Protein AF-A0A0R2NS69-F1 (afdb_monomer)

pLDDT: mean 80.89, std 15.05, range [28.39, 93.88]

Radius of gyration: 24.91 Å; Cα contacts (8 Å, |Δi|>4): 193; chains: 1; bounding box: 58×66×53 Å

Nearest PDB structures (foldseek):
  6k1h-assembly1_Y  TM=8.546E-01  e=4.692E-06  Escherichia coli K-12
  7xno-assembly1_H  TM=6.434E-01  e=1.114E-06  Latilactobacillus sakei L45
  8hfs-assembly1_C  TM=7.541E-01  e=1.976E-05  Lactococcus lactis subsp. lactis KF147
  7dyr-assembly1_Y  TM=5.742E-01  e=9.630E-06  Escherichia coli K-12
  3ja6-assembly1_I  TM=1.931E-01  e=1.618E+00  Escherichia coli

Mean predicted aligned error: 10.77 Å

Foldseek 3Di:
DPDPPLLCLLQVLLVLLCQLDDDDPNDFGQQLVLLSLLLSLLCVLVVVGNLLSLLRSRVVSNVLSVLQVVLVVVLVVLVVQLVVCVVVVNPVSNVVSVVVSVVSNCCSRCVVSVVCNVCVNVVSVCCPVVPDPVSSVVSSVVSVCSSVVSVVSVVVPDPCVVVVVLVVVLVCCCVVVVVPADPVNSVVVSVVVVVVVCVVVVVVVVVVVPPDDDDDDDPPPPPPPPDD

Solvent-accessible surface area (backbone atoms only — not comparable to full-atom values): 12476 Å² total; per-residue (Å²): 133,91,57,62,66,43,38,50,50,23,40,51,49,39,51,38,40,49,35,61,63,70,70,55,95,85,48,78,56,68,32,39,69,66,11,27,56,52,11,31,51,46,12,61,77,67,69,63,42,37,56,51,8,39,26,51,12,54,63,47,4,50,54,47,30,56,40,47,52,53,20,53,60,58,27,49,61,33,49,62,50,21,53,56,22,54,78,70,68,36,64,68,50,27,53,51,27,53,60,56,36,49,47,45,54,50,49,47,53,50,50,58,50,50,53,49,61,77,42,32,70,60,52,49,50,48,48,66,72,72,48,57,68,72,58,52,53,50,36,32,55,51,49,68,49,41,36,60,51,9,52,52,44,40,55,67,74,45,68,46,88,83,47,44,69,63,52,51,53,54,48,52,48,48,74,75,33,49,91,82,46,50,76,67,57,53,50,52,52,50,50,52,53,50,51,50,51,52,54,58,52,58,50,49,60,63,55,58,70,75,73,62,97,71,94,74,90,76,89,77,78,83,74,79,78,78,81,130

Secondary structure (DSSP, 8-state):
---HHHHHHHHHHHHHHHTT----TTPPPP-HHHHHHHHHHHHHHHT-HHHHHHHHHHHHHHHHHHHHHHHHHHHHHHHHHHHHHHHTT-HHHHHHHHHHHHHHHHHHHHHHHHHHHHTHHHHHHHHHHHS-HHHHHHHHHHHHHHHHHHHHHHHHHS-HHHHHHHHHHHHHHHHHHTTT--HHHHHHHHHHHHHHHHHHHHHHHHHHTTS-----------------

Organism: NCBI:txid1413187

Structure (mmCIF, N/CA/C/O backbone):
data_AF-A0A0R2NS69-F1
#
_entry.id   AF-A0A0R2NS69-F1
#
loop_
_atom_site.group_PDB
_atom_site.id
_atom_site.type_symbol
_atom_site.label_atom_id
_atom_site.label_alt_id
_atom_site.label_comp_id
_atom_site.label_asym_id
_atom_site.label_entity_id
_atom_site.label_seq_id
_atom_site.pdbx_PDB_ins_code
_atom_site.Cartn_x
_atom_site.Cartn_y
_atom_site.Cartn_z
_atom_site.occupancy
_atom_site.B_iso_or_equiv
_atom_site.auth_seq_id
_atom_site.auth_comp_id
_atom_site.auth_asym_id
_atom_site.auth_atom_id
_atom_site.pdbx_PDB_model_num
ATOM 1 N N . MET A 1 1 ? -17.492 -4.471 -9.062 1.00 71.81 1 MET A N 1
ATOM 2 C CA . MET A 1 1 ? -17.335 -4.789 -7.624 1.00 71.81 1 MET A CA 1
ATOM 3 C C . MET A 1 1 ? -18.318 -3.985 -6.763 1.00 71.81 1 MET A C 1
ATOM 5 O O . MET A 1 1 ? -18.970 -4.590 -5.935 1.00 71.81 1 MET A O 1
ATOM 9 N N . GLY A 1 2 ? -18.526 -2.678 -6.987 1.00 83.62 2 GLY A N 1
ATOM 10 C CA . GLY A 1 2 ? -19.732 -1.952 -6.526 1.00 83.62 2 GLY A CA 1
ATOM 11 C C . GLY A 1 2 ? -19.784 -1.521 -5.051 1.00 83.62 2 GLY A C 1
ATOM 12 O O . GLY A 1 2 ? -20.454 -0.539 -4.749 1.00 83.62 2 GLY A O 1
ATOM 13 N N . ASP A 1 3 ? -19.047 -2.175 -4.151 1.00 90.31 3 ASP A N 1
ATOM 14 C CA . ASP A 1 3 ? -18.943 -1.778 -2.739 1.00 90.31 3 ASP A CA 1
ATOM 15 C C . ASP A 1 3 ? -17.735 -0.858 -2.494 1.00 90.31 3 ASP A C 1
ATOM 17 O O . ASP A 1 3 ? -16.605 -1.296 -2.260 1.00 90.31 3 ASP A O 1
ATOM 21 N N . LEU A 1 4 ? -17.995 0.450 -2.558 1.00 91.56 4 LEU A N 1
ATOM 22 C CA . LEU A 1 4 ? -16.988 1.482 -2.320 1.00 91.56 4 LEU A CA 1
ATOM 23 C C . LEU A 1 4 ? -16.501 1.495 -0.864 1.00 91.56 4 LEU A C 1
ATOM 25 O O . LEU A 1 4 ? -15.326 1.754 -0.613 1.00 91.56 4 LEU A O 1
ATOM 29 N N . LYS A 1 5 ? -17.386 1.217 0.101 1.00 91.94 5 LYS A N 1
ATOM 30 C CA . LYS A 1 5 ? 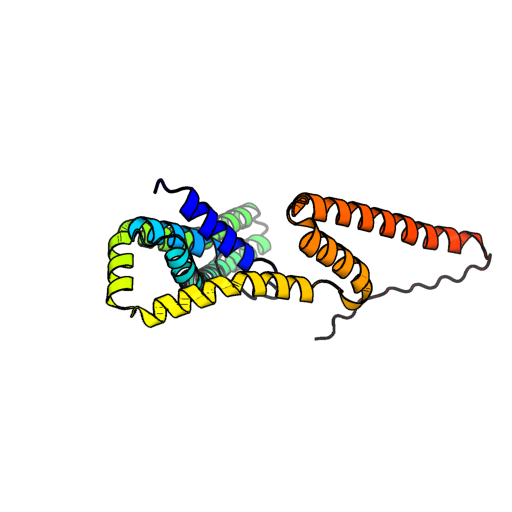-17.057 1.312 1.527 1.00 91.94 5 LYS A CA 1
ATOM 31 C C . LYS A 1 5 ? -16.043 0.241 1.907 1.00 91.94 5 LYS A C 1
ATOM 33 O O . LYS A 1 5 ? -15.044 0.559 2.547 1.00 91.94 5 LYS A O 1
ATOM 38 N N . THR A 1 6 ? -16.264 -0.998 1.471 1.00 91.25 6 THR A N 1
ATOM 39 C CA . THR A 1 6 ? -15.316 -2.093 1.705 1.00 91.25 6 THR A CA 1
ATOM 40 C C . THR A 1 6 ? -13.961 -1.789 1.065 1.00 91.25 6 THR A C 1
ATOM 42 O O . THR A 1 6 ? -12.941 -1.917 1.738 1.00 91.25 6 THR A O 1
ATOM 45 N N . GLY A 1 7 ? -13.934 -1.302 -0.181 1.00 90.81 7 GLY A N 1
ATOM 46 C CA . GLY A 1 7 ? -12.676 -0.956 -0.852 1.00 90.81 7 GLY A CA 1
ATOM 47 C C . GLY A 1 7 ? -11.902 0.178 -0.181 1.00 90.81 7 GLY A C 1
ATOM 48 O O . GLY A 1 7 ? -10.690 0.069 -0.005 1.00 90.81 7 GLY A O 1
ATOM 49 N N . LEU A 1 8 ? -12.590 1.235 0.258 1.00 93.31 8 LEU A N 1
ATOM 50 C CA . LEU A 1 8 ? -11.949 2.340 0.974 1.00 93.31 8 LEU A CA 1
ATOM 51 C C . LEU A 1 8 ? -11.380 1.899 2.323 1.00 93.31 8 LEU A C 1
ATOM 53 O O . LEU A 1 8 ? -10.282 2.319 2.670 1.00 93.31 8 LEU A O 1
ATOM 57 N N . ILE A 1 9 ? -12.088 1.044 3.068 1.00 92.00 9 ILE A N 1
ATOM 58 C CA . ILE A 1 9 ? -11.595 0.538 4.357 1.00 92.00 9 ILE A CA 1
ATOM 59 C C . ILE A 1 9 ? -10.348 -0.326 4.143 1.00 92.00 9 ILE A C 1
ATOM 61 O O . ILE A 1 9 ? -9.324 -0.061 4.764 1.00 92.00 9 ILE A O 1
ATOM 65 N N . VAL A 1 10 ? -10.400 -1.311 3.237 1.00 91.75 10 VAL A N 1
ATOM 66 C CA . VAL A 1 10 ? -9.254 -2.198 2.957 1.00 91.75 10 VAL A CA 1
ATOM 67 C C . VAL A 1 10 ? -8.047 -1.391 2.470 1.00 91.75 10 VAL A C 1
ATOM 69 O O . VAL A 1 10 ? -6.942 -1.566 2.982 1.00 91.75 10 VAL A O 1
ATOM 72 N N . GLY A 1 11 ? -8.261 -0.483 1.512 1.00 90.94 11 GLY A N 1
ATOM 73 C CA . GLY A 1 11 ? -7.209 0.365 0.957 1.00 90.94 11 GLY A CA 1
ATOM 74 C C . GLY A 1 11 ? -6.598 1.303 1.996 1.00 90.94 11 GLY A C 1
ATOM 75 O O . GLY A 1 11 ? -5.379 1.365 2.110 1.00 90.94 11 GLY A O 1
ATOM 76 N N . ALA A 1 12 ? -7.420 1.982 2.803 1.00 90.50 12 ALA A N 1
ATOM 77 C CA . ALA A 1 12 ? -6.929 2.864 3.859 1.00 90.50 12 ALA A CA 1
ATOM 78 C C . ALA A 1 12 ? -6.118 2.094 4.909 1.00 90.50 12 ALA A C 1
ATOM 80 O O . ALA A 1 12 ? -5.042 2.544 5.295 1.00 90.50 12 ALA A O 1
ATOM 81 N N . THR A 1 13 ? -6.583 0.917 5.341 1.00 89.81 13 THR A N 1
ATOM 82 C CA . THR A 1 13 ? -5.841 0.088 6.298 1.00 89.81 13 THR A CA 1
ATOM 83 C C . THR A 1 13 ? -4.491 -0.344 5.735 1.00 89.81 13 THR A C 1
ATOM 85 O O . THR A 1 13 ? -3.480 -0.170 6.409 1.00 89.81 13 THR A O 1
ATOM 88 N N . LEU A 1 14 ? -4.444 -0.851 4.499 1.00 89.38 14 LEU A N 1
ATOM 89 C CA . LEU A 1 14 ? -3.179 -1.263 3.886 1.00 89.38 14 LEU A CA 1
ATOM 90 C C . LEU A 1 14 ? -2.247 -0.079 3.612 1.00 89.38 14 LEU A C 1
ATOM 92 O O . LEU A 1 14 ? -1.038 -0.204 3.793 1.00 89.38 14 LEU A O 1
ATOM 96 N N . GLN A 1 15 ? -2.790 1.091 3.274 1.00 89.31 15 GLN A N 1
ATOM 97 C CA . GLN A 1 15 ? -1.997 2.310 3.155 1.00 89.31 15 GLN A CA 1
ATOM 98 C C . GLN A 1 15 ? -1.341 2.670 4.492 1.00 89.31 15 GLN A C 1
ATOM 100 O O . GLN A 1 15 ? -0.145 2.952 4.527 1.00 89.31 15 GLN A O 1
ATOM 105 N N . LEU A 1 16 ? -2.082 2.597 5.603 1.00 88.38 16 LEU A N 1
ATOM 106 C CA . LEU A 1 16 ? -1.524 2.826 6.939 1.00 88.38 16 LEU A CA 1
ATOM 107 C C . LEU A 1 16 ? -0.405 1.832 7.285 1.00 88.38 16 LEU A C 1
ATOM 109 O O . LEU A 1 16 ? 0.516 2.188 8.009 1.00 88.38 16 LEU A O 1
ATOM 113 N N . MET A 1 17 ? -0.447 0.611 6.747 1.00 85.44 17 MET A N 1
ATOM 114 C CA . MET A 1 17 ? 0.617 -0.380 6.935 1.00 85.44 17 MET A CA 1
ATOM 115 C C . MET A 1 17 ? 1.881 -0.087 6.123 1.00 85.44 17 MET A C 1
ATOM 117 O O . MET A 1 17 ? 2.971 -0.460 6.544 1.00 85.44 17 MET A O 1
ATOM 121 N N . THR A 1 18 ? 1.750 0.564 4.964 1.00 83.19 18 THR A N 1
ATOM 122 C CA . THR A 1 18 ? 2.910 0.996 4.160 1.00 83.19 18 THR A CA 1
ATOM 123 C C . THR A 1 18 ? 3.621 2.209 4.752 1.00 83.19 18 THR A C 1
ATOM 125 O O . THR A 1 18 ? 4.743 2.517 4.354 1.00 83.19 18 THR 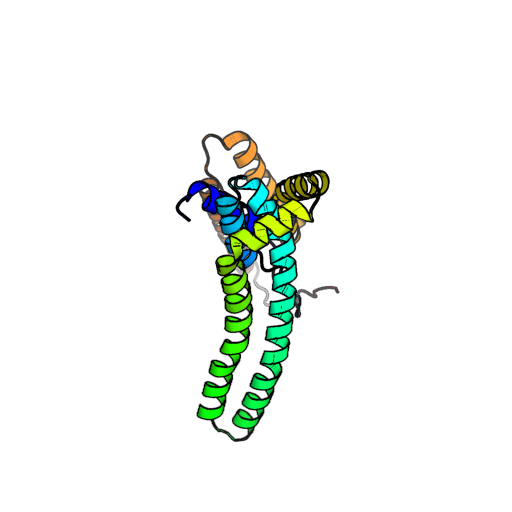A O 1
ATOM 128 N N . LEU A 1 19 ? 2.990 2.910 5.701 1.00 84.06 19 LEU A N 1
ATOM 129 C CA . LEU A 1 19 ? 3.593 4.068 6.346 1.00 84.06 19 LEU A CA 1
ATOM 130 C C . LEU A 1 19 ? 4.894 3.660 7.040 1.00 84.06 19 LEU A C 1
ATOM 132 O O . LEU A 1 19 ? 4.915 2.757 7.869 1.00 84.06 19 LEU A O 1
ATOM 136 N N . GLY A 1 20 ? 5.985 4.328 6.673 1.00 72.50 20 GLY A N 1
ATOM 137 C CA . GLY A 1 20 ? 7.314 4.064 7.218 1.00 72.50 20 GLY A CA 1
ATOM 138 C C . GLY A 1 20 ? 8.061 2.918 6.550 1.00 72.50 20 GLY A C 1
ATOM 139 O O . GLY A 1 20 ? 9.235 2.747 6.827 1.00 72.50 20 GLY A O 1
ATOM 140 N N . VAL A 1 21 ? 7.465 2.159 5.636 1.00 75.62 21 VAL A N 1
ATOM 141 C CA . VAL A 1 21 ? 8.211 1.118 4.924 1.00 75.62 21 VAL A CA 1
ATOM 142 C C . VAL A 1 21 ? 8.710 1.694 3.601 1.00 75.62 21 VAL A C 1
ATOM 144 O O . VAL A 1 21 ? 7.922 1.978 2.703 1.00 75.62 21 VAL A O 1
ATOM 147 N N . ALA A 1 22 ? 10.023 1.887 3.482 1.00 71.50 22 ALA A N 1
ATOM 148 C CA . ALA A 1 22 ? 10.668 2.384 2.269 1.00 71.50 22 ALA A CA 1
ATOM 149 C C . ALA A 1 22 ? 11.776 1.429 1.803 1.00 71.50 22 ALA A C 1
ATOM 151 O O . ALA A 1 22 ? 12.348 0.670 2.585 1.00 71.50 22 ALA A O 1
ATOM 152 N N . THR A 1 23 ? 12.042 1.432 0.496 1.00 72.94 23 THR A N 1
ATOM 153 C CA . THR A 1 23 ? 13.090 0.609 -0.111 1.00 72.94 23 THR A CA 1
ATOM 154 C C . THR A 1 23 ? 14.451 1.254 0.156 1.00 72.94 23 THR A C 1
ATOM 156 O O . THR A 1 23 ? 14.774 2.264 -0.469 1.00 72.94 23 THR A O 1
ATOM 159 N N . TYR A 1 24 ? 15.258 0.674 1.045 1.00 70.56 24 TYR A N 1
ATOM 160 C CA . TYR A 1 24 ? 16.646 1.090 1.282 1.00 70.56 24 TYR A CA 1
ATOM 161 C C . TYR A 1 24 ? 17.604 -0.013 0.825 1.00 70.56 24 TYR A C 1
ATOM 163 O O . TYR A 1 24 ? 17.363 -1.187 1.098 1.00 70.56 24 TYR A O 1
ATOM 171 N N . GLY A 1 25 ? 18.669 0.344 0.099 1.00 60.25 25 GLY A N 1
ATOM 172 C CA . GLY A 1 25 ? 19.782 -0.575 -0.193 1.00 60.25 25 GLY A CA 1
ATOM 173 C C . GLY A 1 25 ? 19.402 -1.898 -0.877 1.00 60.25 25 GLY A C 1
ATOM 174 O O . GLY A 1 25 ? 19.982 -2.932 -0.574 1.00 60.25 25 GLY A O 1
ATOM 175 N N . GLY A 1 26 ? 18.401 -1.907 -1.764 1.00 66.38 26 GLY A N 1
ATOM 176 C CA . GLY A 1 26 ? 17.944 -3.131 -2.443 1.00 66.38 26 GLY A CA 1
ATOM 177 C C . GLY A 1 26 ? 16.889 -3.949 -1.683 1.00 66.38 26 GLY A C 1
ATOM 178 O O . GLY A 1 26 ? 16.363 -4.914 -2.242 1.00 66.38 26 GLY A O 1
ATOM 179 N N . ALA A 1 27 ? 16.505 -3.545 -0.467 1.00 74.12 27 ALA A N 1
ATOM 180 C CA . ALA A 1 27 ? 15.363 -4.122 0.237 1.00 74.12 27 ALA A CA 1
ATOM 181 C C . ALA A 1 27 ? 14.058 -3.818 -0.514 1.00 74.12 27 ALA A C 1
ATOM 183 O O . ALA A 1 27 ? 13.784 -2.672 -0.883 1.00 74.12 27 ALA A O 1
ATOM 184 N N . THR A 1 28 ? 13.243 -4.852 -0.737 1.00 77.69 28 THR A N 1
ATOM 185 C CA . THR A 1 28 ? 11.946 -4.713 -1.410 1.00 77.69 28 THR A CA 1
ATOM 186 C C . THR A 1 28 ? 10.838 -4.634 -0.369 1.00 77.69 28 THR A C 1
ATOM 188 O O . THR A 1 28 ? 10.723 -5.492 0.505 1.00 77.69 28 THR A O 1
ATOM 191 N N . VAL A 1 29 ? 10.029 -3.582 -0.460 1.00 81.31 29 VAL A N 1
ATOM 192 C CA . VAL A 1 29 ? 8.885 -3.355 0.425 1.00 81.31 29 VAL A CA 1
ATOM 193 C C . VAL A 1 29 ? 7.741 -4.301 0.039 1.00 81.31 29 VAL A C 1
ATOM 195 O O . VAL A 1 29 ? 7.547 -4.563 -1.152 1.00 81.31 29 VAL A O 1
ATOM 198 N N . PRO A 1 30 ? 6.967 -4.815 1.012 1.00 85.25 30 PRO A N 1
ATOM 199 C CA . PRO A 1 30 ? 5.756 -5.573 0.729 1.00 85.25 30 PRO A CA 1
ATOM 200 C C . PRO A 1 30 ? 4.813 -4.868 -0.264 1.00 85.25 30 PRO A C 1
ATOM 202 O O . PRO A 1 30 ? 4.509 -3.685 -0.098 1.00 85.25 30 PRO A O 1
ATOM 205 N N . ASP A 1 31 ? 4.297 -5.589 -1.265 1.00 88.44 31 ASP A N 1
ATOM 206 C CA . ASP A 1 31 ? 3.368 -5.042 -2.263 1.00 88.44 31 ASP A CA 1
ATOM 207 C C . ASP A 1 31 ? 1.931 -5.035 -1.719 1.00 88.44 31 ASP A C 1
ATOM 209 O O . ASP A 1 31 ? 1.035 -5.775 -2.142 1.00 88.44 31 ASP A O 1
ATOM 213 N N . PHE A 1 32 ? 1.714 -4.176 -0.725 1.00 88.19 32 PHE A N 1
ATOM 214 C CA . PHE A 1 32 ? 0.401 -3.963 -0.127 1.00 88.19 32 PHE A CA 1
ATOM 215 C C . PHE A 1 32 ? -0.569 -3.251 -1.074 1.00 88.19 32 PHE A C 1
ATOM 217 O O . PHE A 1 32 ? -1.779 -3.391 -0.910 1.00 88.19 32 PHE A O 1
ATOM 224 N N . LEU A 1 33 ? -0.079 -2.542 -2.097 1.00 88.69 33 LEU A N 1
ATOM 225 C CA . LEU A 1 33 ? -0.938 -1.870 -3.069 1.00 88.69 33 LEU A CA 1
ATOM 226 C C . LEU A 1 33 ? -1.673 -2.905 -3.918 1.00 88.69 33 LEU A C 1
ATOM 228 O O . LEU A 1 33 ? -2.905 -2.928 -3.937 1.00 88.69 33 LEU A O 1
ATOM 232 N N . THR A 1 34 ? -0.944 -3.827 -4.541 1.00 90.62 34 THR A N 1
ATOM 233 C CA . THR A 1 34 ? -1.555 -4.902 -5.323 1.00 90.62 34 THR A CA 1
ATOM 234 C C . THR A 1 34 ? -2.311 -5.891 -4.429 1.00 90.62 34 THR A C 1
ATOM 236 O O . THR A 1 34 ? -3.399 -6.358 -4.786 1.00 90.62 34 THR A O 1
ATOM 239 N N . GLY A 1 35 ? -1.800 -6.142 -3.216 1.00 91.12 35 GLY A N 1
ATOM 240 C CA . GLY A 1 35 ? -2.511 -6.888 -2.178 1.00 91.12 35 GLY A CA 1
ATOM 241 C C . GLY A 1 35 ? -3.879 -6.281 -1.839 1.00 91.12 35 GLY A C 1
ATOM 242 O O . GLY A 1 35 ? -4.859 -7.017 -1.733 1.00 91.12 35 GLY A O 1
ATOM 243 N N . SER A 1 36 ? -3.987 -4.950 -1.747 1.00 92.44 36 SER A N 1
ATOM 244 C CA . SER A 1 36 ? -5.244 -4.251 -1.427 1.00 92.44 36 SER A CA 1
ATOM 245 C C . SER A 1 36 ? -6.300 -4.404 -2.522 1.00 92.44 36 SER A C 1
ATOM 247 O O . SER A 1 36 ? -7.486 -4.557 -2.214 1.00 92.44 36 SER A O 1
ATOM 249 N N . ILE A 1 37 ? -5.877 -4.439 -3.792 1.00 92.94 37 ILE A N 1
ATOM 250 C CA . ILE A 1 37 ? -6.761 -4.639 -4.947 1.00 92.94 37 ILE A CA 1
ATOM 251 C C . ILE A 1 37 ? -7.410 -6.022 -4.856 1.00 92.94 37 ILE A C 1
ATOM 253 O O . ILE A 1 37 ? -8.636 -6.143 -4.910 1.00 92.94 37 ILE A O 1
ATOM 257 N N . MET A 1 38 ? -6.600 -7.065 -4.662 1.00 92.12 38 MET A N 1
ATOM 258 C CA . MET A 1 38 ? -7.111 -8.432 -4.557 1.00 92.12 38 MET A CA 1
ATOM 259 C C . MET A 1 38 ? -7.869 -8.678 -3.255 1.00 92.12 38 MET A C 1
ATOM 261 O O . MET A 1 38 ? -8.928 -9.293 -3.286 1.00 92.12 38 MET A O 1
ATOM 265 N N . GLY A 1 39 ? -7.391 -8.161 -2.123 1.00 92.06 39 GLY A N 1
ATOM 266 C CA . GLY A 1 39 ? -8.088 -8.269 -0.841 1.00 92.06 39 GLY A CA 1
ATOM 267 C C . GLY A 1 39 ? -9.472 -7.626 -0.875 1.00 92.06 39 GLY A C 1
ATOM 268 O O . GLY A 1 39 ? -10.440 -8.219 -0.405 1.00 92.06 39 GLY A O 1
ATOM 269 N N . THR A 1 40 ? -9.595 -6.456 -1.508 1.00 93.88 40 THR A N 1
ATOM 270 C CA . THR A 1 40 ? -10.891 -5.802 -1.742 1.00 93.88 40 THR A CA 1
ATOM 271 C C . THR A 1 40 ? -11.785 -6.661 -2.628 1.00 93.88 40 THR A C 1
ATOM 273 O O . THR A 1 40 ? -12.948 -6.893 -2.300 1.00 93.88 40 THR A O 1
ATOM 276 N N . ALA A 1 41 ? -11.248 -7.166 -3.739 1.00 93.31 41 ALA A N 1
ATOM 277 C CA . ALA A 1 41 ? -12.001 -8.013 -4.651 1.00 93.31 41 ALA A CA 1
ATOM 278 C C . ALA A 1 41 ? -12.513 -9.288 -3.966 1.00 93.31 41 ALA A C 1
ATOM 280 O O . ALA A 1 41 ? -13.690 -9.622 -4.083 1.00 93.31 41 ALA A O 1
ATOM 281 N N . TYR A 1 42 ? -11.661 -9.967 -3.200 1.00 92.06 42 TYR A N 1
ATOM 282 C CA . TYR A 1 42 ? -12.015 -11.195 -2.493 1.00 92.06 42 TYR A CA 1
ATOM 283 C C . TYR A 1 42 ? -12.958 -10.949 -1.318 1.00 92.06 42 TYR A C 1
ATOM 285 O O . TYR A 1 42 ? -13.851 -11.761 -1.100 1.00 92.06 42 TYR A O 1
ATOM 293 N N . ALA A 1 43 ? -12.842 -9.823 -0.609 1.00 92.00 43 ALA A N 1
ATOM 294 C CA . ALA A 1 43 ? -13.819 -9.425 0.404 1.00 92.00 43 ALA A CA 1
ATOM 295 C C . ALA A 1 43 ? -15.227 -9.267 -0.179 1.00 92.00 43 ALA A C 1
ATOM 297 O O . ALA A 1 43 ? -16.196 -9.748 0.413 1.00 92.00 43 ALA A O 1
ATOM 298 N N . ILE A 1 44 ? -15.325 -8.624 -1.346 1.00 92.06 44 ILE A N 1
ATOM 299 C CA . ILE A 1 44 ? -16.596 -8.374 -2.031 1.00 92.06 44 ILE A CA 1
ATOM 300 C C . ILE A 1 44 ? -17.160 -9.673 -2.617 1.00 92.06 44 ILE A C 1
ATOM 302 O O . ILE A 1 44 ? -18.336 -9.961 -2.415 1.00 92.06 44 ILE A O 1
ATOM 306 N N . ILE A 1 45 ? -16.332 -10.492 -3.278 1.00 90.56 45 ILE A N 1
ATOM 307 C CA . ILE A 1 45 ? -16.746 -11.798 -3.824 1.00 90.56 45 ILE A CA 1
ATOM 308 C C . ILE A 1 45 ? -17.205 -12.745 -2.705 1.00 90.56 45 ILE A C 1
ATOM 310 O O . ILE A 1 45 ? -18.196 -13.453 -2.867 1.00 90.56 45 ILE A O 1
ATOM 314 N N . ALA A 1 46 ? -16.500 -12.765 -1.570 1.00 88.12 46 ALA A N 1
ATOM 315 C CA . ALA A 1 46 ? -16.824 -13.635 -0.442 1.00 88.12 46 ALA A CA 1
ATOM 316 C C . ALA A 1 46 ? -18.007 -13.134 0.401 1.00 88.12 46 ALA A C 1
ATOM 318 O O . ALA A 1 46 ? -18.549 -13.906 1.189 1.00 88.12 46 ALA A O 1
ATOM 319 N N . GLY A 1 47 ? -18.365 -11.848 0.311 1.00 87.56 47 GLY A N 1
ATOM 320 C CA . GLY A 1 47 ? -19.382 -11.230 1.167 1.00 87.56 47 GLY A CA 1
ATOM 321 C C . GLY A 1 47 ? -19.019 -11.208 2.659 1.00 87.56 47 GLY A C 1
ATOM 322 O O . GLY A 1 47 ? -19.903 -11.084 3.501 1.00 87.56 47 GLY A O 1
ATOM 323 N N . LYS A 1 48 ? -17.729 -11.343 3.004 1.00 84.69 48 LYS A N 1
ATOM 324 C CA . LYS A 1 48 ? -17.228 -11.460 4.393 1.00 84.69 48 LYS A CA 1
ATOM 325 C C . LYS A 1 48 ? -16.716 -10.140 4.992 1.00 84.69 48 LYS A C 1
ATOM 327 O O . LYS A 1 48 ? -16.188 -10.130 6.102 1.00 84.69 48 LYS A O 1
ATOM 332 N N . GLY A 1 49 ? -16.881 -9.029 4.271 1.00 88.12 49 GLY A N 1
ATOM 333 C CA . GLY A 1 49 ? -16.521 -7.684 4.724 1.00 88.12 49 GLY A CA 1
ATOM 334 C C . GLY A 1 49 ? -15.025 -7.353 4.640 1.00 88.12 49 GLY A C 1
ATOM 335 O O . GLY A 1 49 ? -14.191 -8.181 4.270 1.00 88.12 49 GLY A O 1
ATOM 336 N N . ALA A 1 50 ? -14.685 -6.106 4.981 1.00 89.50 50 ALA A N 1
ATOM 337 C CA . ALA A 1 50 ? -13.341 -5.544 4.814 1.00 89.50 50 ALA A CA 1
ATOM 338 C C . ALA A 1 50 ? -12.260 -6.266 5.629 1.00 89.50 50 ALA A C 1
ATOM 340 O O . ALA A 1 50 ? -11.131 -6.400 5.177 1.00 89.50 50 ALA A O 1
ATOM 341 N N . GLU A 1 51 ? -12.602 -6.773 6.808 1.00 87.88 51 GLU A N 1
ATOM 342 C CA . GLU A 1 51 ? -11.655 -7.434 7.711 1.00 87.88 51 GLU A CA 1
ATOM 343 C C . GLU A 1 51 ? -11.114 -8.742 7.127 1.00 87.88 51 GLU A C 1
ATOM 345 O O . GLU A 1 51 ? -9.930 -9.044 7.261 1.00 87.88 51 GLU A O 1
ATOM 350 N N . TYR A 1 52 ? -11.973 -9.492 6.430 1.00 88.81 52 TYR A N 1
ATOM 351 C CA . TYR A 1 52 ? -11.565 -10.671 5.672 1.00 88.81 52 TYR A CA 1
ATOM 352 C C . TYR A 1 52 ? -10.631 -10.281 4.521 1.00 88.81 52 TYR A C 1
ATOM 354 O O . TYR A 1 52 ? -9.598 -10.913 4.314 1.00 88.81 52 TYR A O 1
ATOM 362 N N . GLY A 1 53 ? -10.957 -9.190 3.819 1.00 90.19 53 GLY A N 1
ATOM 363 C CA . GLY A 1 53 ? -10.111 -8.629 2.767 1.00 90.19 53 GLY A CA 1
ATOM 364 C C . GLY A 1 53 ? -8.731 -8.227 3.265 1.00 90.19 53 GLY A C 1
ATOM 365 O O . GLY A 1 53 ? -7.742 -8.627 2.662 1.00 90.19 53 GLY A O 1
ATOM 366 N N . ILE A 1 54 ? -8.659 -7.491 4.378 1.00 89.62 54 ILE A N 1
ATOM 367 C CA . ILE A 1 54 ? -7.404 -7.085 5.026 1.00 89.62 54 ILE A CA 1
ATOM 368 C C . ILE A 1 54 ? -6.596 -8.321 5.404 1.00 89.62 54 ILE A C 1
ATOM 370 O O . ILE A 1 54 ? -5.421 -8.395 5.059 1.00 89.62 54 ILE A O 1
ATOM 374 N N . GLY A 1 55 ? -7.232 -9.307 6.045 1.00 88.12 55 GLY A N 1
ATOM 375 C CA . GLY A 1 55 ? -6.576 -10.553 6.421 1.00 88.12 55 GLY A CA 1
ATOM 376 C C . GLY A 1 55 ? -5.889 -11.212 5.226 1.00 88.12 55 GLY A C 1
ATOM 377 O O . GLY A 1 55 ? -4.696 -11.482 5.281 1.00 88.12 55 GLY A O 1
ATOM 378 N N . LEU A 1 56 ? -6.596 -11.385 4.108 1.00 89.56 56 LEU A N 1
ATOM 379 C CA . LEU A 1 56 ? -6.020 -11.982 2.899 1.00 89.56 56 LEU A CA 1
ATOM 380 C C . LEU A 1 56 ? -4.999 -11.085 2.191 1.00 89.56 56 LEU A C 1
ATOM 382 O O . LEU A 1 56 ? -4.033 -11.586 1.619 1.00 89.56 56 LEU A O 1
ATOM 386 N N . ALA A 1 57 ? -5.189 -9.770 2.212 1.00 90.12 57 ALA A N 1
ATOM 387 C CA . ALA A 1 57 ? -4.366 -8.838 1.454 1.00 90.12 57 ALA A CA 1
ATOM 388 C C . ALA A 1 57 ? -2.900 -8.826 1.911 1.00 90.12 57 ALA A C 1
ATOM 390 O O . ALA A 1 57 ? -2.006 -8.675 1.081 1.00 90.12 57 ALA A O 1
ATOM 391 N N . VAL A 1 58 ? -2.648 -9.025 3.209 1.00 88.06 58 VAL A N 1
ATOM 392 C CA . VAL A 1 58 ? -1.295 -9.041 3.790 1.00 88.06 58 VAL A CA 1
ATOM 393 C C . VAL A 1 58 ? -0.428 -10.187 3.251 1.00 88.06 58 VAL A C 1
ATOM 395 O O . VAL A 1 58 ? 0.606 -9.897 2.648 1.00 88.06 58 VAL A O 1
ATOM 398 N N . PRO A 1 59 ? -0.799 -11.474 3.404 1.00 87.94 59 PRO A N 1
ATOM 399 C CA . PRO A 1 59 ? 0.002 -12.575 2.884 1.00 87.94 59 PRO A CA 1
ATOM 400 C C . PRO A 1 59 ? 0.068 -12.556 1.361 1.00 87.94 59 PRO A C 1
ATOM 402 O O . PRO A 1 59 ? 1.109 -12.886 0.801 1.00 87.94 59 PRO A O 1
ATOM 405 N N . ILE A 1 60 ? -1.000 -12.135 0.675 1.00 90.25 60 ILE A N 1
ATOM 406 C CA . ILE A 1 60 ? -0.954 -12.035 -0.780 1.00 90.25 60 ILE A CA 1
ATOM 407 C C . ILE A 1 60 ? 0.032 -10.942 -1.218 1.00 90.25 60 ILE A C 1
ATOM 409 O O . ILE A 1 60 ? 0.823 -11.181 -2.124 1.00 90.25 60 ILE A O 1
ATOM 413 N N . GLY A 1 61 ? 0.047 -9.778 -0.561 1.00 90.31 61 GLY A N 1
ATOM 414 C CA . GLY A 1 61 ? 1.020 -8.719 -0.843 1.00 90.31 61 GLY A CA 1
ATOM 415 C C . GLY A 1 61 ? 2.464 -9.184 -0.649 1.00 90.31 61 GLY A C 1
ATOM 416 O O . GLY A 1 61 ? 3.312 -8.918 -1.495 1.00 90.31 61 GLY A O 1
ATOM 417 N N . LEU A 1 62 ? 2.729 -9.970 0.401 1.00 89.31 62 LEU A N 1
ATOM 418 C CA . LEU A 1 62 ? 4.043 -10.585 0.626 1.00 89.31 62 LEU A CA 1
ATOM 419 C C . LEU A 1 62 ? 4.424 -11.589 -0.471 1.00 89.31 62 LEU A C 1
ATOM 421 O O . LEU A 1 62 ? 5.575 -11.621 -0.899 1.00 89.31 62 LEU A O 1
ATOM 425 N N . LEU A 1 63 ? 3.473 -12.396 -0.954 1.00 90.44 63 LEU A N 1
ATOM 426 C CA . LEU A 1 63 ? 3.709 -13.309 -2.077 1.00 90.44 63 LEU A CA 1
ATOM 427 C C . LEU A 1 63 ? 4.010 -12.546 -3.371 1.00 90.44 63 LEU A C 1
ATOM 429 O O . LEU A 1 63 ? 4.914 -12.924 -4.115 1.00 90.44 63 LEU A O 1
ATOM 433 N N . LEU A 1 64 ? 3.284 -11.458 -3.631 1.00 90.19 64 LEU A N 1
ATOM 434 C CA . LEU A 1 64 ? 3.500 -10.629 -4.813 1.00 90.19 64 LEU A CA 1
ATOM 435 C C . LEU A 1 64 ? 4.837 -9.893 -4.789 1.00 90.19 64 LEU A C 1
ATOM 437 O O . LEU A 1 64 ? 5.443 -9.730 -5.844 1.00 90.19 64 LEU A O 1
ATOM 441 N N . THR A 1 65 ? 5.344 -9.527 -3.612 1.00 89.81 65 THR A N 1
ATOM 442 C CA . THR A 1 65 ? 6.707 -9.000 -3.475 1.00 89.81 65 THR A CA 1
ATOM 443 C C . THR A 1 65 ? 7.749 -9.963 -4.028 1.00 89.81 65 THR A C 1
ATOM 445 O O . THR A 1 65 ? 8.693 -9.526 -4.677 1.00 89.81 65 THR A O 1
ATOM 448 N N . GLN A 1 66 ? 7.562 -11.274 -3.859 1.00 89.88 66 GLN A N 1
ATOM 449 C CA . GLN A 1 66 ? 8.497 -12.255 -4.416 1.00 89.88 66 GLN A CA 1
ATOM 450 C C . GLN A 1 66 ? 8.455 -12.291 -5.945 1.00 89.88 66 GLN A C 1
ATOM 452 O O . GLN A 1 66 ? 9.487 -12.466 -6.593 1.00 89.88 66 GLN A O 1
ATOM 457 N N . LEU A 1 67 ? 7.276 -12.078 -6.533 1.00 86.75 67 LEU A N 1
ATOM 458 C CA . LEU A 1 67 ? 7.145 -11.936 -7.982 1.00 86.75 67 LEU A CA 1
ATOM 459 C C . LEU A 1 67 ? 7.787 -10.629 -8.469 1.00 86.75 67 LEU A C 1
ATOM 461 O O . LEU A 1 67 ? 8.495 -10.655 -9.471 1.00 86.75 67 LEU A O 1
ATOM 465 N N . ASP A 1 68 ? 7.624 -9.523 -7.734 1.00 86.19 68 ASP A N 1
ATOM 466 C CA . ASP A 1 68 ? 8.277 -8.239 -8.039 1.00 86.19 68 ASP A CA 1
ATOM 467 C C . ASP A 1 68 ? 9.809 -8.374 -8.025 1.00 86.19 68 ASP A C 1
ATOM 469 O O . ASP A 1 68 ? 10.480 -7.923 -8.956 1.00 86.19 68 ASP A O 1
ATOM 473 N N . ILE A 1 69 ? 10.370 -9.096 -7.049 1.00 88.06 69 ILE A N 1
ATOM 474 C CA . ILE A 1 69 ? 11.806 -9.409 -7.010 1.00 88.06 69 ILE A CA 1
ATOM 475 C C . ILE A 1 69 ? 12.223 -10.217 -8.246 1.00 88.06 69 ILE A C 1
ATOM 477 O O . ILE A 1 69 ? 13.218 -9.884 -8.891 1.00 88.06 69 ILE A O 1
ATOM 481 N N . LEU A 1 70 ? 11.456 -11.238 -8.635 1.00 86.25 70 LEU A N 1
ATOM 482 C CA . LEU A 1 70 ? 11.754 -12.040 -9.826 1.00 86.25 70 LEU A CA 1
ATOM 483 C C . LEU A 1 70 ? 11.711 -11.205 -11.120 1.00 86.25 70 LEU A C 1
ATOM 485 O O . LEU A 1 70 ? 12.534 -11.379 -12.026 1.00 86.25 70 LEU A O 1
ATOM 489 N N . ALA A 1 71 ? 10.782 -10.257 -11.198 1.00 85.44 71 ALA A N 1
ATOM 490 C CA . ALA A 1 71 ? 10.680 -9.324 -12.310 1.00 85.44 71 ALA A CA 1
ATOM 491 C C . ALA A 1 71 ? 11.875 -8.372 -12.374 1.00 85.44 71 ALA A C 1
ATOM 493 O O . ALA A 1 71 ? 12.413 -8.135 -13.456 1.00 85.44 71 ALA A O 1
ATOM 494 N N . ARG A 1 72 ? 12.333 -7.879 -11.216 1.00 85.38 72 ARG A N 1
ATOM 495 C CA . ARG A 1 72 ? 13.544 -7.057 -11.096 1.00 85.38 72 ARG A CA 1
ATOM 496 C C . ARG A 1 72 ? 14.788 -7.821 -11.547 1.00 85.38 72 ARG A C 1
ATOM 498 O O . ARG A 1 72 ? 15.571 -7.266 -12.311 1.00 85.38 72 ARG A O 1
ATOM 505 N N . LEU A 1 73 ? 14.915 -9.097 -11.176 1.00 86.75 73 LEU A N 1
ATOM 506 C CA . LEU A 1 73 ? 15.995 -9.971 -11.656 1.00 86.75 73 LEU A CA 1
ATOM 507 C C . LEU A 1 73 ? 15.959 -10.144 -13.179 1.00 86.75 73 LEU A C 1
ATOM 509 O O . LEU A 1 73 ? 16.987 -10.088 -13.848 1.00 86.75 73 LEU A O 1
ATOM 513 N N . THR A 1 74 ? 14.766 -10.309 -13.749 1.00 85.38 74 THR A N 1
ATOM 514 C CA . THR A 1 74 ? 14.608 -10.415 -15.207 1.00 85.38 74 THR A CA 1
ATOM 515 C C . THR A 1 74 ? 14.956 -9.094 -15.902 1.00 85.38 74 THR A C 1
ATOM 517 O O . THR A 1 74 ? 15.531 -9.094 -16.992 1.00 85.38 74 THR A O 1
ATOM 520 N N . ASN A 1 75 ? 14.662 -7.958 -15.266 1.00 85.81 75 ASN A N 1
ATOM 521 C CA . ASN A 1 75 ? 14.986 -6.639 -15.799 1.00 85.81 75 ASN A CA 1
ATOM 522 C C . ASN A 1 75 ? 16.502 -6.391 -15.914 1.00 85.81 75 ASN A C 1
ATOM 524 O O . ASN A 1 75 ? 16.943 -5.695 -16.827 1.00 85.81 75 ASN A O 1
ATOM 528 N N . THR A 1 76 ? 17.321 -7.016 -15.062 1.00 86.00 76 THR A N 1
ATOM 529 C CA . THR A 1 76 ? 18.788 -6.911 -15.129 1.00 86.00 76 THR A CA 1
ATOM 530 C C . THR A 1 76 ? 19.348 -7.329 -16.497 1.00 86.00 76 THR A C 1
ATOM 532 O O . THR A 1 76 ? 20.306 -6.727 -16.975 1.00 86.00 76 THR A O 1
ATOM 535 N N . PHE A 1 77 ? 18.719 -8.280 -17.200 1.00 85.25 77 PHE A N 1
ATOM 536 C CA . PHE A 1 77 ? 19.129 -8.648 -18.564 1.00 85.25 77 PHE A CA 1
ATOM 537 C C . PHE A 1 77 ? 18.925 -7.516 -19.581 1.00 85.25 77 PHE A C 1
ATOM 539 O O . PHE A 1 77 ? 19.730 -7.356 -20.501 1.00 85.25 77 PHE A O 1
ATOM 546 N N . PHE A 1 78 ? 17.860 -6.725 -19.428 1.00 83.88 78 PHE A N 1
ATOM 547 C CA . PHE A 1 78 ? 17.597 -5.568 -20.284 1.00 83.88 78 PHE A CA 1
ATOM 548 C C . PHE A 1 78 ? 18.554 -4.420 -19.972 1.00 83.88 78 PHE A C 1
ATOM 550 O O . PHE A 1 78 ? 19.016 -3.754 -20.897 1.00 83.88 78 PHE A O 1
ATOM 557 N N . GLN A 1 79 ? 18.914 -4.244 -18.699 1.00 85.25 79 GLN A N 1
ATOM 558 C CA . GLN A 1 79 ? 19.916 -3.263 -18.276 1.00 85.25 79 GLN A CA 1
ATOM 559 C C . GLN A 1 79 ? 21.304 -3.603 -18.829 1.00 85.25 79 GLN A C 1
ATOM 561 O O . GLN A 1 79 ? 21.895 -2.774 -19.510 1.00 85.25 79 GLN A O 1
ATOM 566 N N . ALA A 1 80 ? 21.749 -4.859 -18.715 1.00 87.50 80 ALA A N 1
ATOM 567 C CA . ALA A 1 80 ? 23.018 -5.301 -19.303 1.00 87.50 80 ALA A CA 1
ATOM 568 C C . ALA A 1 80 ? 23.073 -5.118 -20.835 1.00 87.50 80 ALA A C 1
ATOM 570 O O . ALA A 1 80 ? 24.144 -4.999 -21.432 1.00 87.50 80 ALA A O 1
ATOM 571 N N . LYS A 1 81 ? 21.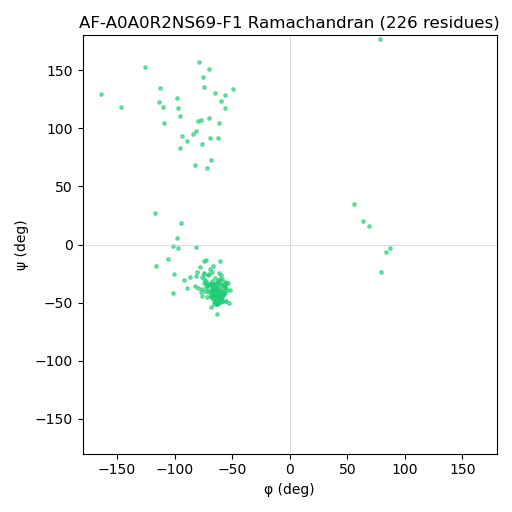915 -5.123 -21.505 1.00 84.56 81 LYS A N 1
ATOM 572 C CA . LYS A 1 81 ? 21.814 -4.831 -22.938 1.00 84.56 81 LYS A CA 1
ATOM 573 C C . LYS A 1 81 ? 21.856 -3.326 -23.221 1.00 84.56 81 LYS A C 1
ATOM 575 O O . LYS A 1 81 ? 22.463 -2.929 -24.211 1.00 84.56 81 LYS A O 1
ATOM 580 N N . ALA A 1 82 ? 21.243 -2.511 -22.364 1.00 86.12 82 ALA A N 1
ATOM 581 C CA . ALA A 1 82 ? 21.324 -1.057 -22.436 1.00 86.12 82 ALA A CA 1
ATOM 582 C C . ALA A 1 82 ? 22.773 -0.571 -22.274 1.00 86.12 82 ALA A C 1
ATOM 584 O O . ALA A 1 82 ? 23.209 0.253 -23.072 1.00 86.12 82 ALA A O 1
ATOM 585 N N . ASP A 1 83 ? 23.533 -1.156 -21.344 1.00 87.75 83 ASP A N 1
ATOM 586 C CA . ASP A 1 83 ? 24.945 -0.815 -21.118 1.00 87.75 83 ASP A CA 1
ATOM 587 C C . ASP A 1 83 ? 25.788 -1.017 -22.388 1.00 87.75 83 ASP A C 1
ATOM 589 O O . ASP A 1 83 ? 26.533 -0.131 -22.801 1.00 87.75 83 ASP A O 1
ATOM 593 N N . LYS A 1 84 ? 25.576 -2.127 -23.109 1.00 88.75 84 LYS A N 1
ATOM 594 C CA . LYS A 1 84 ? 26.253 -2.390 -24.394 1.00 88.75 84 LYS A CA 1
ATOM 595 C C . LYS A 1 84 ? 25.900 -1.379 -25.487 1.00 88.75 84 LYS A C 1
ATOM 597 O O . LYS A 1 84 ? 26.743 -1.057 -26.321 1.00 88.75 84 LYS A O 1
ATOM 602 N N . TYR A 1 85 ? 24.657 -0.894 -25.525 1.00 86.75 85 TYR A N 1
ATOM 603 C CA . TYR A 1 85 ? 24.263 0.156 -26.471 1.00 86.75 85 TYR A CA 1
ATOM 604 C C . TYR A 1 85 ? 24.834 1.523 -26.083 1.00 86.75 85 TYR A C 1
ATOM 606 O O . TYR A 1 85 ? 25.150 2.315 -26.970 1.00 86.75 85 TYR A O 1
ATOM 614 N N . ALA A 1 86 ? 25.013 1.776 -24.784 1.00 88.38 86 ALA A N 1
ATOM 615 C CA . ALA A 1 86 ? 25.657 2.983 -24.285 1.00 88.38 86 ALA A CA 1
ATOM 616 C C . ALA A 1 86 ? 27.149 3.020 -24.656 1.00 88.38 86 ALA A C 1
ATOM 618 O O . ALA A 1 86 ? 27.613 4.034 -25.174 1.00 88.38 86 ALA A O 1
ATOM 619 N N . GLU A 1 87 ? 27.875 1.907 -24.497 1.00 91.00 87 GLU A N 1
ATOM 620 C CA . GLU A 1 87 ? 29.280 1.781 -24.928 1.00 91.00 87 GLU A CA 1
ATOM 621 C C . GLU A 1 87 ? 29.456 2.009 -26.439 1.00 91.00 87 GLU A C 1
ATOM 623 O O . GLU A 1 87 ? 30.454 2.578 -26.878 1.00 91.00 87 GLU A O 1
ATOM 628 N N . ALA A 1 88 ? 28.466 1.609 -27.243 1.00 89.12 88 ALA A N 1
ATOM 629 C CA . ALA A 1 88 ? 28.455 1.809 -28.691 1.00 89.12 88 ALA A CA 1
ATOM 630 C C . ALA A 1 88 ? 27.995 3.217 -29.132 1.00 89.12 88 ALA A C 1
ATOM 632 O O . ALA A 1 88 ? 27.956 3.493 -30.332 1.00 89.12 88 ALA A O 1
ATOM 633 N N . GLY A 1 89 ? 27.617 4.099 -28.198 1.00 89.06 89 GLY A N 1
ATOM 634 C CA . GLY A 1 89 ? 27.100 5.440 -28.496 1.00 89.06 89 GLY A CA 1
ATOM 635 C C . GLY A 1 89 ? 25.710 5.463 -29.153 1.00 89.06 89 GLY A C 1
ATOM 636 O O . GLY A 1 89 ? 25.309 6.489 -29.704 1.00 89.06 89 GLY A O 1
ATOM 637 N N . ASP A 1 90 ? 24.957 4.356 -29.117 1.00 90.00 90 ASP A N 1
ATOM 638 C CA . ASP A 1 90 ? 23.611 4.268 -29.695 1.00 90.00 90 ASP A CA 1
ATOM 639 C C . ASP A 1 90 ? 22.536 4.667 -28.673 1.00 90.00 90 ASP A C 1
ATOM 641 O O . ASP A 1 90 ? 21.939 3.839 -27.978 1.00 90.00 90 ASP A O 1
ATOM 645 N N . TYR A 1 91 ? 22.230 5.963 -28.638 1.00 84.94 91 TYR A N 1
ATOM 646 C CA . TYR A 1 91 ? 21.178 6.527 -27.788 1.00 84.94 91 TYR A CA 1
ATOM 647 C C . TYR A 1 91 ? 19.794 5.892 -28.015 1.00 84.94 91 TYR A C 1
ATOM 649 O O . TYR A 1 91 ? 19.025 5.727 -27.067 1.00 84.94 91 TYR A O 1
ATOM 657 N N . ARG A 1 92 ? 19.469 5.486 -29.253 1.00 86.75 92 ARG A N 1
ATOM 658 C CA . ARG A 1 92 ? 18.174 4.859 -29.577 1.00 86.75 92 ARG A CA 1
ATOM 659 C C . ARG A 1 92 ? 18.105 3.421 -29.068 1.00 86.75 92 ARG A C 1
ATOM 661 O O . ARG A 1 92 ? 17.028 2.954 -28.689 1.00 86.75 92 ARG A O 1
ATOM 668 N N . GLY A 1 93 ? 19.234 2.718 -29.054 1.00 81.88 93 GLY A N 1
ATOM 669 C CA . GLY A 1 93 ? 19.370 1.387 -28.461 1.00 81.88 93 GLY A CA 1
ATOM 670 C C . GLY A 1 93 ? 19.151 1.395 -26.946 1.00 81.88 93 GLY A C 1
ATOM 671 O O . GLY A 1 93 ? 18.439 0.530 -26.420 1.00 81.88 93 GLY A O 1
ATOM 672 N N . VAL A 1 94 ? 19.681 2.409 -26.255 1.00 84.88 94 VAL A N 1
ATOM 673 C CA . VAL A 1 94 ? 19.481 2.616 -24.809 1.00 84.88 94 VAL A CA 1
ATOM 674 C C . VAL A 1 94 ? 18.018 2.932 -24.492 1.00 84.88 94 VAL A C 1
ATOM 676 O O . VAL A 1 94 ? 17.417 2.262 -23.652 1.00 84.88 94 VAL A O 1
ATOM 679 N N . GLU A 1 95 ? 17.410 3.885 -25.207 1.00 87.19 95 GLU A N 1
ATOM 680 C CA . GLU A 1 95 ? 16.004 4.269 -25.010 1.00 87.19 95 GLU A CA 1
ATOM 681 C C . GLU A 1 95 ? 15.063 3.064 -25.161 1.00 87.19 95 GLU A C 1
ATOM 683 O O . GLU A 1 95 ? 14.246 2.781 -24.282 1.00 87.19 95 GLU A O 1
ATOM 688 N N . ARG A 1 96 ? 15.226 2.288 -26.241 1.00 85.94 96 ARG A N 1
ATOM 689 C CA . ARG A 1 96 ? 14.429 1.074 -26.474 1.00 85.94 96 ARG A CA 1
ATOM 690 C C . ARG A 1 96 ? 14.626 0.040 -25.374 1.00 85.94 96 ARG A C 1
ATOM 692 O O . ARG A 1 96 ? 13.652 -0.573 -24.950 1.00 85.94 96 ARG A O 1
ATOM 699 N N . SER A 1 97 ? 15.857 -0.159 -24.910 1.00 84.12 97 SER A N 1
ATOM 700 C CA . SER A 1 97 ? 16.153 -1.137 -23.857 1.00 84.12 97 SER A CA 1
ATOM 701 C C . SER A 1 97 ? 15.525 -0.740 -22.520 1.00 84.12 97 SER A C 1
ATOM 703 O O . SER A 1 97 ? 15.002 -1.603 -21.819 1.00 84.12 97 SER A O 1
ATOM 705 N N . ASN A 1 98 ? 15.469 0.559 -22.214 1.00 84.56 98 ASN A N 1
ATOM 706 C CA . ASN A 1 98 ? 14.794 1.069 -21.022 1.00 84.56 98 ASN A CA 1
ATOM 707 C C . ASN A 1 98 ? 13.264 0.894 -21.093 1.00 84.56 98 ASN A C 1
ATOM 709 O O . ASN A 1 98 ? 12.638 0.403 -20.151 1.00 84.56 98 ASN A O 1
ATOM 713 N N . VAL A 1 99 ? 12.651 1.210 -22.240 1.00 84.31 99 VAL A N 1
ATOM 714 C CA . VAL A 1 99 ? 11.210 0.977 -22.455 1.00 84.31 99 VAL A CA 1
ATOM 715 C C . VAL A 1 99 ? 10.880 -0.516 -22.349 1.00 84.31 99 VAL A C 1
ATOM 717 O O . VAL A 1 99 ? 9.920 -0.894 -21.677 1.00 84.31 99 VAL A O 1
ATOM 720 N N . LEU A 1 100 ? 11.706 -1.381 -22.944 1.00 83.00 100 LEU A N 1
ATOM 721 C CA . LEU A 1 100 ? 11.546 -2.834 -22.845 1.00 83.00 100 LEU A CA 1
ATOM 722 C C . LEU A 1 100 ? 11.724 -3.345 -21.407 1.00 83.00 100 LEU A C 1
ATOM 724 O O . LEU A 1 100 ? 11.012 -4.263 -21.009 1.00 83.00 100 LEU A O 1
ATOM 728 N N . GLY A 1 101 ? 12.591 -2.721 -20.606 1.00 80.69 101 GLY A N 1
ATOM 729 C CA . GLY A 1 101 ? 12.776 -3.047 -19.189 1.00 80.69 101 GLY A CA 1
ATOM 730 C C . GLY A 1 101 ? 11.566 -2.738 -18.296 1.00 80.69 101 GLY A C 1
ATOM 731 O O . GLY A 1 101 ? 11.399 -3.317 -17.223 1.00 80.69 101 GLY A O 1
ATOM 732 N N . THR A 1 102 ? 10.641 -1.896 -18.763 1.00 82.69 102 THR A N 1
ATOM 733 C CA . THR A 1 102 ? 9.373 -1.648 -18.054 1.00 82.69 102 THR A CA 1
ATOM 734 C C . THR A 1 102 ? 8.404 -2.834 -18.194 1.00 82.69 102 THR A C 1
ATOM 736 O O . THR A 1 102 ? 7.558 -3.064 -17.328 1.00 82.69 102 THR A O 1
ATOM 739 N N . ILE A 1 103 ? 8.538 -3.639 -19.257 1.00 85.25 103 ILE A N 1
ATOM 740 C CA . ILE A 1 103 ? 7.624 -4.749 -19.562 1.00 85.25 103 ILE A CA 1
ATOM 741 C C . ILE A 1 103 ? 7.650 -5.837 -18.476 1.00 85.25 103 ILE A C 1
ATOM 743 O O . ILE A 1 103 ? 6.568 -6.167 -17.986 1.00 85.25 103 ILE A O 1
ATOM 747 N N . PRO A 1 104 ? 8.813 -6.376 -18.041 1.00 83.62 104 PRO A N 1
ATOM 748 C CA . PRO A 1 104 ? 8.864 -7.343 -16.943 1.00 83.62 104 PRO A CA 1
ATOM 749 C C . PRO A 1 104 ? 8.136 -6.861 -15.686 1.00 83.62 104 PRO A C 1
ATOM 751 O O . PRO A 1 104 ? 7.417 -7.631 -15.052 1.00 83.62 104 PRO A O 1
ATOM 754 N N . TRP A 1 105 ? 8.263 -5.573 -15.365 1.00 82.31 105 TRP A N 1
ATOM 755 C CA . TRP A 1 105 ? 7.646 -4.979 -14.184 1.00 82.31 105 TRP A CA 1
ATOM 756 C C . TRP A 1 105 ? 6.117 -4.924 -14.284 1.00 82.31 105 TRP A C 1
ATOM 758 O O . TRP A 1 105 ? 5.413 -5.318 -13.353 1.00 82.31 105 TRP A O 1
ATOM 768 N N . ILE A 1 106 ? 5.590 -4.515 -15.443 1.00 85.88 106 ILE A N 1
ATOM 769 C CA . ILE A 1 106 ? 4.144 -4.506 -15.707 1.00 85.88 106 ILE A CA 1
ATOM 770 C C . ILE A 1 106 ? 3.590 -5.932 -15.691 1.00 85.88 106 ILE A C 1
ATOM 772 O O . ILE A 1 106 ? 2.591 -6.201 -15.023 1.00 85.88 106 ILE A O 1
ATOM 776 N N . VAL A 1 107 ? 4.243 -6.860 -16.396 1.00 86.94 107 VAL A N 1
ATOM 777 C CA . VAL A 1 107 ? 3.801 -8.258 -16.494 1.00 86.94 107 VAL A CA 1
ATOM 778 C C . VAL A 1 107 ? 3.743 -8.903 -15.111 1.00 86.94 107 VAL A C 1
ATOM 780 O O . VAL A 1 107 ? 2.762 -9.573 -14.796 1.00 86.94 107 VAL A O 1
ATOM 783 N N . SER A 1 108 ? 4.725 -8.632 -14.253 1.00 86.00 108 SER A N 1
ATOM 784 C CA . SER A 1 108 ? 4.771 -9.170 -12.893 1.00 86.00 108 SER A CA 1
ATOM 785 C C . SER A 1 108 ? 3.605 -8.758 -12.000 1.00 86.00 108 SER A C 1
ATOM 787 O O . SER A 1 108 ? 3.314 -9.467 -11.041 1.00 86.00 108 SER A O 1
ATOM 789 N N . ARG A 1 109 ? 2.944 -7.628 -12.272 1.00 86.19 109 ARG A N 1
ATOM 790 C CA . ARG A 1 109 ? 1.795 -7.150 -11.482 1.00 86.19 109 ARG A CA 1
ATOM 791 C C . ARG A 1 109 ? 0.470 -7.434 -12.163 1.00 86.19 109 ARG A C 1
ATOM 793 O O . ARG A 1 109 ? -0.479 -7.867 -11.517 1.00 86.19 109 ARG A O 1
ATOM 800 N N . VAL A 1 110 ? 0.404 -7.233 -13.475 1.00 88.94 110 VAL A N 1
ATOM 801 C CA . VAL A 1 110 ? -0.821 -7.455 -14.247 1.00 88.94 110 VAL A CA 1
ATOM 802 C C . VAL A 1 110 ? -1.165 -8.937 -14.293 1.00 88.94 110 VAL A C 1
ATOM 804 O O . VAL A 1 110 ? -2.331 -9.278 -14.123 1.00 88.94 110 VAL A O 1
ATOM 807 N N . LEU A 1 111 ? -0.182 -9.824 -14.477 1.00 89.88 111 LEU A N 1
ATOM 808 C CA . LEU A 1 111 ? -0.445 -11.255 -14.622 1.00 89.88 111 LEU A CA 1
ATOM 809 C C . LEU A 1 111 ? -1.072 -11.860 -13.349 1.00 89.88 111 LEU A C 1
ATOM 811 O O . LEU A 1 111 ? -2.142 -12.461 -13.465 1.00 89.88 111 LEU A O 1
ATOM 815 N N . PRO A 1 112 ? -0.512 -11.672 -12.134 1.00 87.19 112 PRO A N 1
ATOM 816 C CA . PRO A 1 112 ? -1.099 -12.253 -10.928 1.00 87.19 112 PRO A CA 1
ATOM 817 C C . PRO A 1 112 ? -2.454 -11.638 -10.581 1.00 87.19 112 PRO A C 1
ATOM 819 O O . PRO A 1 112 ? -3.366 -12.360 -10.185 1.00 87.19 112 PRO A O 1
ATOM 822 N N . VAL A 1 113 ? -2.617 -10.325 -10.777 1.00 90.81 113 VAL A N 1
ATOM 823 C CA . VAL A 1 113 ? -3.891 -9.637 -10.526 1.00 90.81 113 VAL A CA 1
ATOM 824 C C . VAL A 1 113 ? -4.962 -10.104 -11.499 1.00 90.81 113 VAL A C 1
ATOM 826 O O . VAL A 1 113 ? -6.070 -10.415 -11.076 1.00 90.81 113 VAL A O 1
ATOM 829 N N . ALA A 1 114 ? -4.653 -10.188 -12.793 1.00 90.69 114 ALA A N 1
ATOM 830 C CA . ALA A 1 114 ? -5.609 -10.635 -13.798 1.00 90.69 114 ALA A CA 1
ATOM 831 C C . ALA A 1 114 ? -6.061 -12.072 -13.524 1.00 90.69 114 ALA A C 1
ATOM 833 O O . ALA A 1 114 ? -7.261 -12.332 -13.487 1.00 90.69 114 ALA A O 1
ATOM 834 N N . ILE A 1 115 ? -5.123 -12.987 -13.261 1.00 89.12 115 ILE A N 1
ATOM 835 C CA . ILE A 1 115 ? -5.440 -14.380 -12.918 1.00 89.12 115 ILE A CA 1
ATOM 836 C C . ILE A 1 115 ? -6.271 -14.430 -11.630 1.00 89.12 115 ILE A C 1
ATOM 838 O O . ILE A 1 115 ? -7.330 -15.056 -11.606 1.00 89.12 115 ILE A O 1
ATOM 842 N N . GLY A 1 116 ? -5.836 -13.732 -10.580 1.00 87.69 116 GLY A N 1
ATOM 843 C CA . GLY A 1 116 ? -6.532 -13.698 -9.296 1.00 87.69 116 GLY A CA 1
ATOM 844 C C . GLY A 1 116 ? -7.961 -13.166 -9.402 1.00 87.69 116 GLY A C 1
ATOM 845 O O . GLY A 1 116 ? -8.873 -13.727 -8.805 1.00 87.69 116 GLY A O 1
ATOM 846 N N . LEU A 1 117 ? -8.190 -12.133 -10.214 1.00 90.00 117 LEU A N 1
ATOM 847 C CA . LEU A 1 117 ? -9.518 -11.551 -10.404 1.00 90.00 117 LEU A CA 1
ATOM 848 C C . LEU A 1 117 ? -10.413 -12.391 -11.325 1.00 90.00 117 LEU A C 1
ATOM 850 O O . LEU A 1 117 ? -11.589 -12.565 -11.008 1.00 90.00 117 LEU A O 1
ATOM 854 N N . ILE A 1 118 ? -9.880 -12.943 -12.422 1.00 90.56 118 ILE A N 1
ATOM 855 C CA . ILE A 1 118 ? -10.639 -13.807 -13.347 1.00 90.56 118 ILE A CA 1
ATOM 856 C C . ILE A 1 118 ? -11.117 -15.070 -12.624 1.00 90.56 118 ILE A C 1
ATOM 858 O O . ILE A 1 118 ? -12.280 -15.451 -12.739 1.00 90.56 118 ILE A O 1
ATOM 862 N N . PHE A 1 119 ? -10.241 -15.693 -11.833 1.00 89.25 119 PHE A N 1
ATOM 863 C CA . PHE A 1 119 ? -10.556 -16.896 -11.062 1.00 89.25 119 PHE A CA 1
ATOM 864 C C . PHE A 1 119 ? -10.981 -16.590 -9.622 1.00 89.25 119 PHE A C 1
ATOM 866 O O . PHE A 1 119 ? -10.971 -17.487 -8.779 1.00 89.25 119 PHE A O 1
ATOM 873 N N . GLY A 1 120 ? -11.383 -15.350 -9.320 1.00 86.00 120 GLY A N 1
ATOM 874 C CA . GLY A 1 120 ? -11.549 -14.878 -7.944 1.00 86.00 120 GLY A CA 1
ATOM 875 C C . GLY A 1 120 ? -12.494 -15.726 -7.099 1.00 86.00 120 GLY A C 1
ATOM 876 O O . GLY A 1 120 ? -12.200 -16.005 -5.941 1.00 86.00 120 GLY A O 1
ATOM 877 N N . GLN A 1 121 ? -13.581 -16.233 -7.681 1.00 86.38 121 GLN A N 1
ATOM 878 C CA . GLN A 1 121 ? -14.494 -17.129 -6.969 1.00 86.38 121 GLN A CA 1
ATOM 879 C C . GLN A 1 121 ? -13.852 -18.486 -6.643 1.00 86.38 121 GLN A C 1
ATOM 881 O O . GLN A 1 121 ? -14.024 -19.004 -5.543 1.00 86.38 121 GLN A O 1
ATOM 886 N N . GLY A 1 122 ? -13.068 -19.039 -7.574 1.00 88.38 122 GLY A N 1
ATOM 887 C CA . GLY A 1 122 ? -12.304 -20.268 -7.355 1.00 88.38 122 GLY A CA 1
ATOM 888 C C . GLY A 1 122 ? -11.238 -20.091 -6.276 1.00 88.38 122 GLY A C 1
ATOM 889 O O . GLY A 1 122 ? -11.112 -20.940 -5.397 1.00 88.38 122 GLY A O 1
ATOM 890 N N . VAL A 1 123 ? -10.539 -18.954 -6.285 1.00 85.62 123 VAL A N 1
ATOM 891 C CA . VAL A 1 123 ? -9.538 -18.600 -5.268 1.00 85.62 123 VAL A CA 1
ATOM 892 C C . VAL A 1 123 ? -10.186 -18.454 -3.891 1.00 85.62 123 VAL A C 1
ATOM 894 O O . VAL A 1 123 ? -9.722 -19.067 -2.934 1.00 85.62 123 VAL A O 1
ATOM 897 N N . VAL A 1 124 ? -11.296 -17.717 -3.779 1.00 86.31 124 VAL A N 1
ATOM 898 C CA . VAL A 1 124 ? -12.037 -17.556 -2.514 1.00 86.31 124 VAL A CA 1
ATOM 899 C C . VAL A 1 124 ? -12.542 -18.901 -1.985 1.00 86.31 124 VAL A C 1
ATOM 901 O O . VAL A 1 124 ? -12.426 -19.179 -0.791 1.00 86.31 124 VAL A O 1
ATOM 904 N N . ASN A 1 125 ? -13.068 -19.764 -2.856 1.00 87.50 125 ASN A N 1
ATOM 905 C CA . ASN A 1 125 ? -13.530 -21.096 -2.466 1.00 87.50 125 ASN A CA 1
ATOM 906 C C . ASN A 1 125 ? -12.376 -21.983 -1.987 1.00 87.50 125 ASN A C 1
ATOM 908 O O . ASN A 1 125 ? -12.514 -22.657 -0.966 1.00 87.50 125 ASN A O 1
ATOM 912 N N . ALA A 1 126 ? -11.232 -21.951 -2.676 1.00 87.12 126 ALA A N 1
ATOM 913 C CA . ALA A 1 126 ? -10.032 -22.661 -2.253 1.00 87.12 126 ALA A CA 1
ATOM 914 C C . ALA A 1 126 ? -9.554 -22.154 -0.886 1.00 87.12 126 ALA A C 1
ATOM 916 O O . ALA A 1 126 ? -9.366 -22.950 0.027 1.00 87.12 126 ALA A O 1
ATOM 917 N N . ILE A 1 127 ? -9.462 -20.838 -0.696 1.00 84.06 127 ILE A N 1
ATOM 918 C CA . ILE A 1 127 ? -9.092 -20.229 0.587 1.00 84.06 127 ILE A CA 1
ATOM 919 C C . ILE A 1 127 ? -10.024 -20.701 1.706 1.00 84.06 127 ILE A C 1
ATOM 921 O O . ILE A 1 127 ? -9.549 -21.154 2.740 1.00 84.06 127 ILE A O 1
ATOM 925 N N . ASN A 1 128 ? -11.341 -20.652 1.501 1.00 83.06 128 ASN A N 1
ATOM 926 C CA . ASN A 1 128 ? -12.307 -21.070 2.520 1.00 83.06 128 ASN A CA 1
ATOM 927 C C . ASN A 1 128 ? -12.284 -22.582 2.807 1.00 83.06 128 ASN A C 1
ATOM 929 O O . ASN A 1 128 ? -12.722 -22.992 3.878 1.00 83.06 128 ASN A O 1
ATOM 933 N N . SER A 1 129 ? -11.811 -23.399 1.864 1.00 87.62 129 SER A N 1
ATOM 934 C CA . SER A 1 129 ? -11.743 -24.859 2.018 1.00 87.62 129 SER A CA 1
ATOM 935 C C . SER A 1 129 ? -10.427 -25.317 2.648 1.00 87.62 129 SER A C 1
ATOM 937 O O . SER A 1 129 ? -10.413 -26.261 3.432 1.00 87.62 129 SER A O 1
ATOM 939 N N . PHE A 1 130 ? -9.318 -24.659 2.299 1.00 86.38 130 PHE A N 1
ATOM 940 C CA . PHE A 1 130 ? -7.974 -25.019 2.750 1.00 86.38 130 PHE A CA 1
ATOM 941 C C . PHE A 1 130 ? -7.553 -24.294 4.030 1.00 86.38 130 PHE A C 1
ATOM 943 O O . PHE A 1 130 ? -6.771 -24.846 4.802 1.00 86.38 130 PHE A O 1
ATOM 950 N N . ILE A 1 131 ? -8.036 -23.069 4.262 1.00 85.50 131 ILE A N 1
ATOM 951 C CA . ILE A 1 131 ? -7.638 -22.272 5.422 1.00 85.50 131 ILE A CA 1
ATOM 952 C C . ILE A 1 131 ? -8.682 -22.416 6.537 1.00 85.50 131 ILE A C 1
ATOM 954 O O . ILE A 1 131 ? -9.829 -22.000 6.357 1.00 85.50 131 ILE A O 1
ATOM 958 N N . PRO A 1 132 ? -8.309 -22.964 7.708 1.00 86.50 132 PRO A N 1
ATOM 959 C CA . PRO A 1 132 ? -9.235 -23.127 8.818 1.00 86.50 132 PRO A CA 1
ATOM 960 C C . PRO A 1 132 ? -9.614 -21.774 9.437 1.00 86.50 132 PRO A C 1
ATOM 962 O O . PRO A 1 132 ? -8.819 -20.833 9.463 1.00 86.50 132 PRO A O 1
ATOM 965 N N . GLN A 1 133 ? -10.823 -21.698 10.00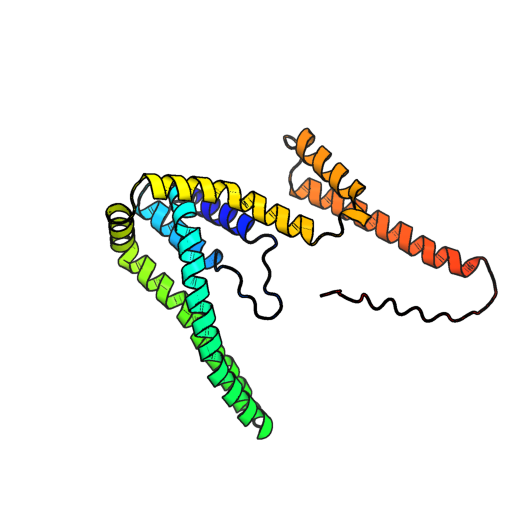1 1.00 83.00 133 GLN A N 1
ATOM 966 C CA . GLN A 1 133 ? -11.388 -20.447 10.519 1.00 83.00 133 GLN A CA 1
ATOM 967 C C . GLN A 1 133 ? -10.507 -19.782 11.589 1.00 83.00 133 GLN A C 1
ATOM 969 O O . GLN A 1 133 ? -10.286 -18.577 11.524 1.00 83.00 133 GLN A O 1
ATOM 974 N N . TRP A 1 134 ? -9.919 -20.563 12.504 1.00 88.12 134 TRP A N 1
ATOM 975 C CA . TRP A 1 134 ? -9.038 -20.034 13.556 1.00 88.12 134 TRP A CA 1
ATOM 976 C C . TRP A 1 134 ? -7.823 -19.279 12.991 1.00 88.12 134 TRP A C 1
ATOM 978 O O . TRP A 1 134 ? -7.382 -18.287 13.568 1.00 88.12 134 TRP A O 1
ATOM 988 N N . PHE A 1 135 ? -7.292 -19.724 11.848 1.00 87.00 135 PHE A N 1
ATOM 989 C CA . PHE A 1 135 ? -6.159 -19.073 11.196 1.00 87.00 135 PHE A CA 1
ATOM 990 C C . PHE A 1 135 ? -6.599 -17.761 10.546 1.00 87.00 135 PHE A C 1
ATOM 992 O O . PHE A 1 135 ? -5.901 -16.754 10.640 1.00 87.00 135 PHE A O 1
ATOM 999 N N . MET A 1 136 ? -7.787 -17.752 9.935 1.00 83.69 136 MET A N 1
ATOM 1000 C CA . MET A 1 136 ? -8.371 -16.543 9.358 1.00 83.69 136 MET A CA 1
ATOM 1001 C C . MET A 1 136 ? -8.672 -15.484 10.424 1.00 83.69 136 MET A C 1
ATOM 1003 O O . MET A 1 136 ? -8.398 -14.304 10.216 1.00 83.69 136 MET A O 1
ATOM 1007 N N . ASP A 1 137 ? -9.167 -15.903 11.589 1.00 85.00 137 ASP A N 1
ATOM 1008 C CA . ASP A 1 137 ? -9.425 -15.013 12.723 1.00 85.00 137 ASP A CA 1
ATOM 1009 C C . ASP A 1 137 ? -8.117 -14.448 13.309 1.00 85.00 137 ASP A C 1
ATOM 1011 O O . ASP A 1 137 ? -8.037 -13.260 13.641 1.00 85.00 137 ASP A O 1
ATOM 1015 N N . GLY A 1 138 ? -7.056 -15.262 13.365 1.00 86.25 138 GLY A N 1
ATOM 1016 C CA . GLY A 1 138 ? -5.712 -14.805 13.728 1.00 86.25 138 GLY A CA 1
ATOM 1017 C C . GLY A 1 138 ? -5.169 -13.766 12.744 1.00 86.25 138 GLY A C 1
ATOM 1018 O O . GLY A 1 138 ? -4.683 -12.712 13.154 1.00 86.25 138 GLY A O 1
ATOM 1019 N N . LEU A 1 139 ? -5.326 -14.015 11.444 1.00 84.38 139 LEU A N 1
ATOM 1020 C CA . LEU A 1 139 ? -4.886 -13.118 10.378 1.00 84.38 139 LEU A CA 1
ATOM 1021 C C . LEU A 1 139 ? -5.662 -11.792 10.369 1.00 84.38 139 LEU A C 1
ATOM 1023 O O . LEU A 1 139 ? -5.067 -10.728 10.204 1.00 84.38 139 LEU A O 1
ATOM 1027 N N . LYS A 1 140 ? -6.973 -11.840 10.636 1.00 82.56 140 LYS A N 1
ATOM 1028 C CA . LYS A 1 140 ? -7.818 -10.658 10.859 1.00 82.56 140 LYS A CA 1
ATOM 1029 C C . LYS A 1 140 ? -7.319 -9.827 12.042 1.00 82.56 140 LYS A C 1
ATOM 1031 O O . LYS A 1 140 ? -7.189 -8.610 11.933 1.00 82.56 140 LYS A O 1
ATOM 1036 N N . THR A 1 141 ? -7.019 -10.481 13.161 1.00 85.31 141 THR A N 1
ATOM 1037 C CA . THR A 1 141 ? -6.551 -9.804 14.379 1.00 85.31 141 THR A CA 1
ATOM 1038 C C . THR A 1 141 ? -5.174 -9.175 14.173 1.00 85.31 141 THR A C 1
ATOM 1040 O O . THR A 1 141 ? -4.971 -8.013 14.523 1.00 85.31 141 THR A O 1
ATOM 1043 N N . ALA A 1 142 ? -4.254 -9.896 13.528 1.00 83.88 142 ALA A N 1
ATOM 1044 C CA . ALA A 1 142 ? -2.951 -9.367 13.141 1.00 83.88 142 ALA A CA 1
ATOM 1045 C C . ALA A 1 142 ? -3.096 -8.155 12.207 1.00 83.88 142 ALA A C 1
ATOM 1047 O O . ALA A 1 142 ? -2.478 -7.120 12.450 1.00 83.88 142 ALA A O 1
ATOM 1048 N N . GLY A 1 143 ? -3.977 -8.242 11.203 1.00 80.12 143 GLY A N 1
ATOM 1049 C CA . GLY A 1 143 ? -4.274 -7.159 10.264 1.00 80.12 143 GLY A CA 1
ATOM 1050 C C . GLY A 1 143 ? -4.705 -5.847 10.927 1.00 80.12 143 GLY A C 1
ATOM 1051 O O . GLY A 1 143 ? -4.352 -4.776 10.442 1.00 80.12 143 GLY A O 1
ATOM 1052 N N . MET A 1 144 ? -5.404 -5.910 12.065 1.00 79.81 144 MET A N 1
ATOM 1053 C CA . MET A 1 144 ? -5.810 -4.714 12.817 1.00 79.81 144 MET A CA 1
ATOM 1054 C C . MET A 1 144 ? -4.657 -4.041 13.576 1.00 79.81 144 MET A C 1
ATOM 1056 O O . MET A 1 144 ? -4.727 -2.843 13.842 1.00 79.81 144 MET A O 1
ATOM 1060 N N . ILE A 1 145 ? -3.598 -4.780 13.918 1.00 86.50 145 ILE A N 1
ATOM 1061 C CA . ILE A 1 145 ? -2.438 -4.254 14.658 1.00 86.50 145 ILE A CA 1
ATOM 1062 C C . ILE A 1 145 ? -1.400 -3.643 13.702 1.00 86.50 145 ILE A C 1
ATOM 1064 O O . ILE A 1 145 ? -0.686 -2.711 14.073 1.00 86.50 145 ILE A O 1
ATOM 1068 N N . LEU A 1 146 ? -1.328 -4.116 12.453 1.00 84.56 146 LEU A N 1
ATOM 1069 C CA . LEU A 1 146 ? -0.320 -3.683 11.476 1.00 84.56 146 LEU A CA 1
ATOM 1070 C C . LEU A 1 146 ? -0.276 -2.161 11.205 1.00 84.56 146 LEU A C 1
ATOM 1072 O O . LEU A 1 146 ? 0.832 -1.635 11.085 1.00 84.56 146 LEU A O 1
ATOM 1076 N N . PRO A 1 147 ? -1.397 -1.411 11.173 1.00 86.00 147 PRO A N 1
ATOM 1077 C CA . PRO A 1 147 ? -1.358 0.051 11.074 1.00 86.00 147 PRO A CA 1
ATOM 1078 C C . PRO A 1 147 ? -0.568 0.733 12.201 1.00 86.00 147 PRO A C 1
ATOM 1080 O O . PRO A 1 147 ? 0.127 1.719 11.961 1.00 86.00 147 PRO A O 1
ATOM 1083 N N . ALA A 1 148 ? -0.632 0.203 13.428 1.00 88.50 148 ALA A N 1
ATOM 1084 C CA . ALA A 1 148 ? 0.129 0.744 14.554 1.00 88.50 148 ALA A CA 1
ATOM 1085 C C . ALA A 1 148 ? 1.639 0.539 14.360 1.00 88.50 148 ALA A C 1
ATOM 1087 O O . ALA A 1 148 ? 2.433 1.413 14.709 1.00 88.50 148 ALA A O 1
ATOM 1088 N N . MET A 1 149 ? 2.032 -0.581 13.745 1.00 86.75 149 MET A N 1
ATOM 1089 C CA . MET A 1 149 ? 3.420 -0.841 13.365 1.00 86.75 149 MET A CA 1
ATOM 1090 C C . MET A 1 149 ? 3.943 0.189 12.355 1.00 86.75 149 MET A C 1
ATOM 1092 O O . MET A 1 149 ? 5.044 0.694 12.544 1.00 86.75 149 MET A O 1
ATOM 1096 N N . GLY A 1 150 ? 3.159 0.554 11.334 1.00 84.81 150 GLY A N 1
ATOM 1097 C CA . GLY A 1 150 ? 3.580 1.560 10.347 1.00 84.81 150 GLY A CA 1
ATOM 1098 C C . GLY A 1 150 ? 3.886 2.922 10.986 1.00 84.81 150 GLY A C 1
ATOM 1099 O O . GLY A 1 150 ? 4.934 3.528 10.753 1.00 84.81 150 GLY A O 1
ATOM 1100 N N . ILE A 1 151 ? 3.023 3.367 11.905 1.00 87.38 151 ILE A N 1
ATOM 1101 C CA . ILE A 1 151 ? 3.255 4.595 12.683 1.00 87.38 151 ILE A CA 1
ATOM 1102 C C . ILE A 1 151 ? 4.509 4.466 13.564 1.00 87.38 151 ILE A C 1
ATOM 1104 O O . ILE A 1 151 ? 5.300 5.406 13.644 1.00 87.38 151 ILE A O 1
ATOM 1108 N N . ALA A 1 152 ? 4.733 3.308 14.191 1.00 88.25 152 ALA A N 1
ATOM 1109 C CA . ALA A 1 152 ? 5.918 3.071 15.015 1.00 88.25 152 ALA A CA 1
ATOM 1110 C C . ALA A 1 152 ? 7.226 3.124 14.202 1.00 88.25 152 ALA A C 1
ATOM 1112 O O . ALA A 1 152 ? 8.223 3.670 14.676 1.00 88.25 152 ALA A O 1
ATOM 1113 N N . ILE A 1 153 ? 7.221 2.609 12.969 1.00 87.06 153 ILE A N 1
ATOM 1114 C CA . ILE A 1 153 ? 8.375 2.690 12.066 1.00 87.06 153 ILE A CA 1
ATOM 1115 C C . ILE A 1 153 ? 8.656 4.153 11.688 1.00 87.06 153 ILE A C 1
ATOM 1117 O O . ILE A 1 153 ? 9.797 4.598 11.790 1.00 87.06 153 ILE A O 1
ATOM 1121 N N . LEU A 1 154 ? 7.627 4.938 11.345 1.00 85.25 154 LEU A N 1
ATOM 1122 C CA . LEU A 1 154 ? 7.787 6.379 11.093 1.00 85.25 154 LEU A CA 1
ATOM 1123 C C . LEU A 1 154 ? 8.377 7.124 12.296 1.00 85.25 154 LEU A C 1
ATOM 1125 O O . LEU A 1 154 ? 9.270 7.956 12.138 1.00 85.25 154 LEU A O 1
ATOM 1129 N N . MET A 1 155 ? 7.909 6.806 13.505 1.00 84.50 155 MET A N 1
ATOM 1130 C CA . MET A 1 155 ? 8.437 7.386 14.741 1.00 84.50 155 MET A CA 1
ATOM 1131 C C . MET A 1 155 ? 9.914 7.056 14.966 1.00 84.50 155 MET A C 1
ATOM 1133 O O . MET A 1 155 ? 10.620 7.859 15.568 1.00 84.50 155 MET A O 1
ATOM 1137 N N . ARG A 1 156 ? 10.388 5.902 14.485 1.00 83.81 156 ARG A N 1
ATOM 1138 C CA . ARG A 1 156 ? 11.801 5.523 14.573 1.00 83.81 156 ARG A CA 1
ATOM 1139 C C . ARG A 1 156 ? 12.689 6.321 13.618 1.00 83.81 156 ARG A C 1
ATOM 1141 O O . ARG A 1 156 ? 13.830 6.591 13.976 1.00 83.81 156 ARG A O 1
ATOM 1148 N N . TYR A 1 157 ? 12.184 6.704 12.445 1.00 81.12 157 TYR A N 1
ATOM 1149 C CA . TYR A 1 157 ? 12.929 7.553 11.506 1.00 81.12 157 TYR A CA 1
ATOM 1150 C C . TYR A 1 157 ? 12.977 9.021 11.925 1.00 81.12 157 TYR A C 1
ATOM 1152 O O . TYR A 1 157 ? 13.919 9.731 11.582 1.00 81.12 157 TYR A O 1
ATOM 1160 N N . LEU A 1 158 ? 11.973 9.497 12.662 1.00 83.56 158 LEU A N 1
ATOM 1161 C CA . LEU A 1 158 ? 11.967 10.870 13.144 1.00 83.56 158 LEU A CA 1
ATOM 1162 C C . LEU A 1 158 ? 12.967 11.021 14.309 1.00 83.56 158 LEU A C 1
ATOM 1164 O O . LEU A 1 158 ? 12.941 10.199 15.228 1.00 83.56 158 LEU A O 1
ATOM 1168 N N . PRO A 1 159 ? 13.802 12.081 14.354 1.00 79.56 159 PRO A N 1
ATOM 1169 C CA . PRO A 1 159 ? 14.713 12.348 15.469 1.00 79.56 159 PRO A CA 1
ATOM 1170 C C . PRO A 1 159 ? 13.950 12.828 16.717 1.00 79.56 159 PRO A C 1
ATOM 1172 O O . PRO A 1 159 ? 14.100 13.957 17.193 1.00 79.56 159 PRO A O 1
ATOM 1175 N N . LEU A 1 160 ? 13.123 11.942 17.282 1.00 79.69 160 LEU A N 1
ATOM 1176 C CA . LEU A 1 160 ? 12.269 12.205 18.436 1.00 79.69 160 LEU A CA 1
ATOM 1177 C C . LEU A 1 160 ? 13.077 12.643 19.650 1.00 79.69 160 LEU A C 1
ATOM 1179 O O . LEU A 1 160 ? 12.587 13.445 20.428 1.00 79.69 160 LEU A O 1
ATOM 1183 N N . LYS A 1 161 ? 14.327 12.194 19.800 1.00 78.06 161 LYS A N 1
ATOM 1184 C CA . LYS A 1 161 ? 15.190 12.634 20.906 1.00 78.06 161 LYS A CA 1
ATOM 1185 C C . LYS A 1 161 ? 15.447 14.148 20.883 1.00 78.06 161 LYS A C 1
ATOM 1187 O O . LYS A 1 161 ? 15.440 14.772 21.938 1.00 78.06 161 LYS A O 1
ATOM 1192 N N . LYS A 1 162 ? 15.620 14.742 19.695 1.00 81.62 162 LYS A N 1
ATOM 1193 C CA . LYS A 1 162 ? 15.875 16.184 19.520 1.00 81.62 162 LYS A CA 1
ATOM 1194 C C . LYS A 1 162 ? 14.582 17.006 19.560 1.00 81.62 162 LYS A C 1
ATOM 1196 O O . LYS A 1 162 ? 14.569 18.098 20.118 1.00 81.62 162 LYS A O 1
ATOM 1201 N N . TYR A 1 163 ? 13.484 16.466 19.025 1.00 84.62 163 TYR A N 1
ATOM 1202 C CA . TYR A 1 163 ? 12.215 17.190 18.853 1.00 84.62 163 TYR A CA 1
ATOM 1203 C C . TYR A 1 163 ? 11.035 16.602 19.647 1.00 84.62 163 TYR A C 1
ATOM 1205 O O . TYR A 1 163 ? 9.875 16.786 19.272 1.00 84.62 163 TYR A O 1
ATOM 1213 N N . TRP A 1 164 ? 11.299 15.932 20.773 1.00 86.38 164 TRP A N 1
ATOM 1214 C CA . TRP A 1 164 ? 10.265 15.321 21.622 1.00 86.38 164 TRP A CA 1
ATOM 1215 C C . TRP A 1 164 ? 9.131 16.274 22.061 1.00 86.38 164 TRP A C 1
ATOM 1217 O O . TRP A 1 164 ? 7.991 15.804 22.134 1.00 86.38 164 TRP A O 1
ATOM 1227 N N . PRO A 1 165 ? 9.345 17.594 22.295 1.00 87.06 165 PRO A N 1
ATOM 1228 C CA . PRO A 1 165 ? 8.260 18.473 22.729 1.00 87.06 165 PRO A CA 1
ATOM 1229 C C . PRO A 1 165 ? 7.189 18.651 21.647 1.00 87.06 165 PRO A C 1
ATOM 1231 O O . PRO A 1 165 ? 5.997 18.647 21.950 1.00 87.06 165 PRO A O 1
ATOM 1234 N N . PHE A 1 166 ? 7.595 18.734 20.374 1.00 87.12 166 PHE A N 1
ATOM 1235 C CA . PHE A 1 166 ? 6.674 18.844 19.237 1.00 87.12 166 PHE A CA 1
ATOM 1236 C C . PHE A 1 166 ? 5.782 17.603 19.119 1.00 87.12 166 PHE A C 1
ATOM 1238 O O . PHE A 1 166 ? 4.585 17.718 18.851 1.00 87.12 166 PHE A O 1
ATOM 1245 N N . PHE A 1 167 ? 6.348 16.423 19.387 1.00 86.56 167 PHE A N 1
ATOM 1246 C CA . PHE A 1 167 ? 5.608 15.166 19.390 1.00 86.56 167 PHE A CA 1
ATOM 1247 C C . PHE A 1 167 ? 4.539 15.125 20.492 1.00 86.56 167 PHE A C 1
ATOM 1249 O O . PHE A 1 167 ? 3.390 14.786 20.213 1.00 86.56 167 PHE A O 1
ATOM 1256 N N . ILE A 1 168 ? 4.876 15.523 21.725 1.00 89.06 168 ILE A N 1
ATOM 1257 C CA . ILE A 1 168 ? 3.911 15.535 22.838 1.00 89.06 168 ILE A CA 1
ATOM 1258 C C . ILE A 1 168 ? 2.774 16.522 22.581 1.00 89.06 168 ILE A C 1
ATOM 1260 O O . ILE A 1 168 ? 1.618 16.187 22.831 1.00 89.06 168 ILE A O 1
ATOM 1264 N N . ILE A 1 169 ? 3.073 17.712 22.053 1.00 88.50 169 ILE A N 1
ATOM 1265 C CA . ILE A 1 169 ? 2.045 18.709 21.726 1.00 88.50 169 ILE A CA 1
ATOM 1266 C C . ILE A 1 169 ? 1.055 18.134 20.707 1.00 88.50 169 ILE A C 1
ATOM 1268 O O . ILE A 1 169 ? -0.155 18.174 20.936 1.00 88.50 169 ILE A O 1
ATOM 1272 N N . GLY A 1 170 ? 1.556 17.542 19.618 1.00 88.50 170 GLY A N 1
ATOM 1273 C CA . GLY A 1 170 ? 0.712 16.893 18.614 1.00 88.50 170 GLY A CA 1
ATOM 1274 C C . GLY A 1 170 ? -0.107 15.731 19.187 1.00 88.50 170 GLY A C 1
ATOM 1275 O O . GLY A 1 170 ? -1.301 15.623 18.906 1.00 88.50 170 GLY A O 1
ATOM 1276 N N . PHE A 1 171 ? 0.505 14.904 20.042 1.00 88.19 171 PHE A N 1
ATOM 1277 C CA . PHE A 1 171 ? -0.163 13.786 20.710 1.00 88.19 171 PHE A CA 1
ATOM 1278 C C . PHE A 1 171 ? -1.304 14.256 21.615 1.00 88.19 171 PHE A C 1
ATOM 1280 O O . PHE A 1 171 ? -2.421 13.764 21.487 1.00 88.19 171 PHE A O 1
ATOM 1287 N N . VAL A 1 172 ? -1.062 15.235 22.492 1.00 88.75 172 VAL A N 1
ATOM 1288 C CA . VAL A 1 172 ? -2.087 15.792 23.391 1.00 88.75 172 VAL A CA 1
ATOM 1289 C C . VAL A 1 172 ? -3.212 16.437 22.581 1.00 88.75 172 VAL A C 1
ATOM 1291 O O . VAL A 1 172 ? -4.389 16.229 22.878 1.00 88.75 172 VAL A O 1
ATOM 1294 N N . MET A 1 173 ? -2.871 17.165 21.517 1.00 86.62 173 MET A N 1
ATOM 1295 C CA . MET A 1 173 ? -3.857 17.827 20.668 1.00 86.62 173 MET A CA 1
ATOM 1296 C C . MET A 1 173 ? -4.778 16.828 19.955 1.00 86.62 173 MET A C 1
ATOM 1298 O O . MET A 1 173 ? -5.988 17.038 19.924 1.00 86.62 173 MET A O 1
ATOM 1302 N N . LEU A 1 174 ? -4.246 15.720 19.431 1.00 87.81 174 LEU A N 1
ATOM 1303 C CA . LEU A 1 174 ? -5.067 14.679 18.802 1.00 87.81 174 LEU A CA 1
ATOM 1304 C C . LEU A 1 174 ? -5.798 13.796 19.825 1.00 87.81 174 LEU A C 1
ATOM 1306 O O . LEU A 1 174 ? -6.961 13.462 19.606 1.00 87.81 174 LEU A O 1
ATOM 1310 N N . ALA A 1 175 ? -5.167 13.451 20.950 1.00 87.19 175 ALA A N 1
ATOM 1311 C CA . ALA A 1 175 ? -5.757 12.585 21.973 1.00 87.19 175 ALA A CA 1
ATOM 1312 C C . ALA A 1 175 ? -6.948 13.243 22.688 1.00 87.19 175 ALA A C 1
ATOM 1314 O O . ALA A 1 175 ? -7.970 12.593 22.907 1.00 87.19 175 ALA A O 1
ATOM 1315 N N . TYR A 1 176 ? -6.842 14.534 23.021 1.00 83.00 176 TYR A N 1
ATOM 1316 C CA . TYR A 1 176 ? -7.887 15.267 23.746 1.00 83.00 176 TYR A CA 1
ATOM 1317 C C . TYR A 1 176 ? -8.760 16.138 22.830 1.00 83.00 176 TYR A C 1
ATOM 1319 O O . TYR A 1 176 ? -9.923 16.387 23.147 1.00 83.00 176 TYR A O 1
ATOM 1327 N N . GLY A 1 177 ? -8.240 16.572 21.678 1.00 78.69 177 GLY A N 1
ATOM 1328 C CA . GLY A 1 177 ? -8.954 17.402 20.701 1.00 78.69 177 GLY A CA 1
ATOM 1329 C C . GLY A 1 177 ? -9.578 16.637 19.530 1.00 78.69 177 GLY A C 1
ATOM 1330 O O . GLY A 1 177 ? -10.274 17.247 18.721 1.00 78.69 177 GLY A O 1
ATOM 1331 N N . GLY A 1 178 ? -9.392 15.315 19.428 1.00 66.50 178 GLY A N 1
ATOM 1332 C CA . GLY A 1 178 ? -9.739 14.519 18.240 1.00 66.50 178 GLY A CA 1
ATOM 1333 C C . GLY A 1 178 ? -11.216 14.507 17.810 1.00 66.50 178 GLY A C 1
ATOM 1334 O O . GLY A 1 178 ? -11.511 14.113 16.686 1.00 66.50 178 GLY A O 1
ATOM 1335 N N . LYS A 1 179 ? -12.158 14.963 18.651 1.00 67.81 179 LYS A N 1
ATOM 1336 C CA . LYS A 1 179 ? -13.571 15.148 18.249 1.00 67.81 179 LYS A CA 1
ATOM 1337 C C . LYS A 1 179 ? -13.827 16.449 17.479 1.00 67.81 179 LYS A C 1
ATOM 1339 O O . LYS A 1 179 ? -14.800 16.515 16.736 1.00 67.8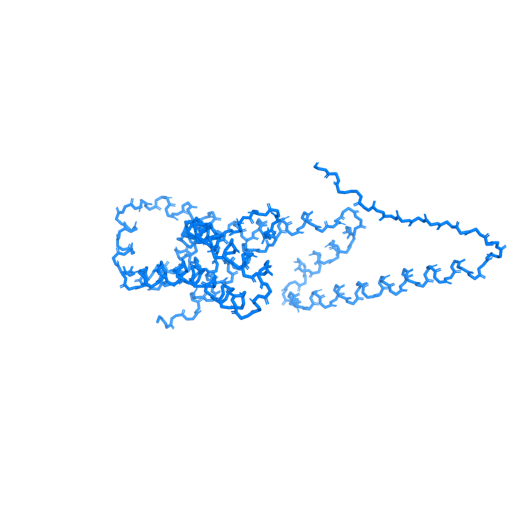1 179 LYS A O 1
ATOM 1344 N N . SER A 1 180 ? -12.970 17.454 17.652 1.00 67.75 180 SER A N 1
ATOM 1345 C CA . SER A 1 180 ? -13.111 18.788 17.046 1.00 67.75 180 SER A CA 1
ATOM 1346 C C . SER A 1 180 ? -11.983 19.118 16.065 1.00 67.75 180 SER A C 1
ATOM 1348 O O . SER A 1 180 ? -12.132 20.014 15.240 1.00 67.75 180 SER A O 1
ATOM 1350 N N . PHE A 1 181 ? -10.857 18.406 16.146 1.00 72.75 181 PHE A N 1
ATOM 1351 C CA . PHE A 1 181 ? -9.655 18.655 15.357 1.00 72.75 181 PHE A CA 1
ATOM 1352 C C . PHE A 1 181 ? -9.395 17.497 14.390 1.00 72.75 181 PHE A C 1
ATOM 1354 O O . PHE A 1 181 ? -9.263 16.348 14.809 1.00 72.75 181 PHE A O 1
ATOM 1361 N N . SER A 1 182 ? -9.312 17.788 13.088 1.00 85.69 182 SER A N 1
ATOM 1362 C CA . SER A 1 182 ? -8.967 16.775 12.084 1.00 85.69 182 SER A CA 1
ATOM 1363 C C . SER A 1 182 ? -7.458 16.506 12.062 1.00 85.69 182 SER A C 1
ATOM 1365 O O . SER A 1 182 ? -6.657 17.374 12.418 1.00 85.69 182 SER A O 1
ATOM 1367 N N . ILE A 1 183 ? -7.059 15.324 11.578 1.00 85.31 183 ILE A N 1
ATOM 1368 C CA . ILE A 1 183 ? -5.643 14.967 11.358 1.00 85.31 183 ILE A CA 1
ATOM 1369 C C . ILE A 1 183 ? -4.951 16.014 10.470 1.00 85.31 183 ILE A C 1
ATOM 1371 O O . ILE A 1 183 ? -3.819 16.409 10.741 1.00 85.31 183 ILE A O 1
ATOM 1375 N N . LEU A 1 184 ? -5.655 16.524 9.453 1.00 87.38 184 LEU A N 1
ATOM 1376 C CA . LEU A 1 184 ? -5.153 17.583 8.578 1.00 87.38 184 LEU A C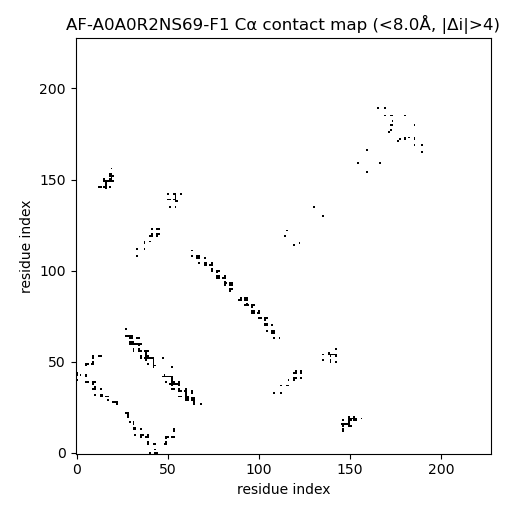A 1
ATOM 1377 C C . LEU A 1 184 ? -4.943 18.902 9.336 1.00 87.38 184 LEU A C 1
ATOM 1379 O O . LEU A 1 184 ? -3.917 19.551 9.164 1.00 87.38 184 LEU A O 1
ATOM 1383 N N . GLY A 1 185 ? -5.886 19.281 10.202 1.00 85.62 185 GLY A N 1
ATOM 1384 C CA . GLY A 1 185 ? -5.751 20.468 11.047 1.00 85.62 185 GLY A CA 1
ATOM 1385 C C . GLY A 1 185 ? -4.537 20.368 11.966 1.00 85.62 185 GLY A C 1
ATOM 1386 O O . GLY A 1 185 ? -3.767 21.320 12.081 1.00 85.62 185 GLY A O 1
ATOM 1387 N N . ALA A 1 186 ? -4.310 19.194 12.558 1.00 87.38 186 ALA A N 1
ATOM 1388 C CA . ALA A 1 186 ? -3.139 18.960 13.392 1.00 87.38 186 ALA A CA 1
ATOM 1389 C C . ALA A 1 186 ? -1.823 19.054 12.606 1.00 87.38 186 ALA A C 1
ATOM 1391 O O . ALA A 1 186 ? -0.864 19.658 13.087 1.00 87.38 186 ALA A O 1
ATOM 1392 N N . ALA A 1 187 ? -1.795 18.525 11.380 1.00 88.38 187 ALA A N 1
ATOM 1393 C CA . ALA A 1 187 ? -0.641 18.631 10.494 1.00 88.38 187 ALA A CA 1
ATOM 1394 C C . ALA A 1 187 ? -0.327 20.089 10.113 1.00 88.38 187 ALA A C 1
ATOM 1396 O O . ALA A 1 187 ? 0.838 20.480 10.123 1.00 88.38 187 ALA A O 1
ATOM 1397 N N . LEU A 1 188 ? -1.345 20.916 9.841 1.00 89.50 188 LEU A N 1
ATOM 1398 C CA . LEU A 1 188 ? -1.160 22.339 9.523 1.00 89.50 188 LEU A CA 1
ATOM 1399 C C . LEU A 1 188 ? -0.612 23.141 10.709 1.00 89.50 188 LEU A C 1
ATOM 1401 O O . LEU A 1 188 ? 0.271 23.975 10.525 1.00 89.50 188 LEU A O 1
ATOM 1405 N N . VAL A 1 189 ? -1.088 22.866 11.927 1.00 89.31 189 VAL A N 1
ATOM 1406 C CA . VAL A 1 189 ? -0.535 23.476 13.149 1.00 89.31 189 VAL A CA 1
ATOM 1407 C C . VAL A 1 189 ? 0.925 23.061 13.344 1.00 89.31 189 VAL A C 1
ATOM 1409 O O . VAL A 1 189 ? 1.770 23.912 13.618 1.00 89.31 189 VAL A O 1
ATOM 1412 N N . GLY A 1 190 ? 1.242 21.779 13.137 1.00 89.19 190 GLY A N 1
ATOM 1413 C CA . GLY A 1 190 ? 2.620 21.284 13.170 1.00 89.19 190 GLY A CA 1
ATOM 1414 C C . GLY A 1 190 ? 3.519 21.967 12.135 1.00 89.19 190 GLY A C 1
ATOM 1415 O O . GLY A 1 190 ? 4.632 22.369 12.464 1.00 89.19 190 GLY A O 1
ATOM 1416 N N . LEU A 1 191 ? 3.019 22.174 10.914 1.00 89.94 191 LEU A N 1
ATOM 1417 C CA . LEU A 1 191 ? 3.732 22.881 9.848 1.00 89.94 191 LEU A CA 1
ATOM 1418 C C . LEU A 1 191 ? 3.980 24.352 10.203 1.00 89.94 191 LEU A C 1
ATOM 1420 O O . LEU A 1 191 ? 5.090 24.845 10.016 1.00 89.94 191 LEU A O 1
ATOM 1424 N N . ALA A 1 192 ? 2.988 25.042 10.769 1.00 89.75 192 ALA A N 1
ATOM 1425 C CA . ALA A 1 192 ? 3.156 26.413 11.245 1.00 89.75 192 ALA A CA 1
ATOM 1426 C C . ALA A 1 192 ? 4.206 26.498 12.369 1.00 89.75 192 ALA A C 1
ATOM 1428 O O . ALA A 1 192 ? 5.083 27.358 12.331 1.00 89.75 192 ALA A O 1
ATOM 1429 N N . MET A 1 193 ? 4.169 25.573 13.335 1.00 88.44 193 MET A N 1
ATOM 1430 C CA . MET A 1 193 ? 5.160 25.484 14.415 1.00 88.44 193 MET A CA 1
ATOM 1431 C C . MET A 1 193 ? 6.575 25.193 13.896 1.00 88.44 193 MET A C 1
ATOM 1433 O O . MET A 1 193 ? 7.534 25.791 14.382 1.00 88.44 193 MET A O 1
ATOM 1437 N N . ALA A 1 194 ? 6.710 24.319 12.896 1.00 88.19 194 ALA A N 1
ATOM 1438 C CA . ALA A 1 194 ? 7.986 24.051 12.240 1.00 88.19 194 ALA A CA 1
ATOM 1439 C C . ALA A 1 194 ? 8.515 25.297 11.509 1.00 88.19 194 ALA A C 1
ATOM 1441 O O . ALA A 1 194 ? 9.684 25.640 11.660 1.00 88.19 194 ALA A O 1
ATOM 1442 N N . GLY A 1 195 ? 7.650 26.022 10.790 1.00 87.31 195 GLY A N 1
ATOM 1443 C CA . GLY A 1 195 ? 8.014 27.274 10.120 1.00 87.31 195 GLY A CA 1
ATOM 1444 C C . GLY A 1 195 ? 8.504 28.346 11.096 1.00 87.31 195 GLY A C 1
ATOM 1445 O O . GLY A 1 195 ? 9.541 28.962 10.864 1.00 87.31 195 GLY A O 1
ATOM 1446 N N . VAL A 1 196 ? 7.818 28.516 12.231 1.00 88.69 196 VAL A N 1
ATOM 1447 C CA . VAL A 1 196 ? 8.264 29.426 13.299 1.00 88.69 196 VAL A CA 1
ATOM 1448 C C . VAL A 1 196 ? 9.627 28.993 13.843 1.00 88.69 196 VAL A C 1
ATOM 1450 O O . VAL A 1 196 ? 10.518 29.827 13.966 1.00 88.69 196 VAL A O 1
ATOM 1453 N N . TYR A 1 197 ? 9.827 27.704 14.123 1.00 87.44 197 TYR A N 1
ATOM 1454 C CA . TYR A 1 197 ? 11.111 27.201 14.615 1.00 87.44 197 TYR A CA 1
ATOM 1455 C C . TYR A 1 197 ? 12.262 27.482 13.636 1.00 87.44 197 TYR A C 1
ATOM 1457 O O . TYR A 1 197 ? 13.300 27.981 14.060 1.00 87.44 197 TYR A O 1
ATOM 1465 N N . VAL A 1 198 ? 12.064 27.243 12.335 1.00 87.19 198 VAL A N 1
ATOM 1466 C CA . VAL A 1 198 ? 13.078 27.516 11.301 1.00 87.19 198 VAL A CA 1
ATOM 1467 C C . VAL A 1 198 ? 13.400 29.007 11.212 1.00 87.19 198 VAL A C 1
ATOM 1469 O O . VAL A 1 198 ? 14.573 29.363 11.169 1.00 87.19 198 VAL A O 1
ATOM 1472 N N . ILE A 1 199 ? 12.396 29.889 11.262 1.00 88.38 199 ILE A N 1
ATOM 1473 C CA . ILE A 1 199 ? 12.623 31.344 11.255 1.00 88.38 199 ILE A CA 1
ATOM 1474 C C . ILE A 1 199 ? 13.416 31.774 12.496 1.00 88.38 199 ILE A C 1
ATOM 1476 O O . ILE A 1 199 ? 14.369 32.535 12.378 1.00 88.38 199 ILE A O 1
ATOM 1480 N N . PHE A 1 200 ? 13.068 31.272 13.684 1.00 83.75 200 PHE A N 1
ATOM 1481 C CA . PHE A 1 200 ? 13.756 31.630 14.929 1.00 83.75 200 PHE A CA 1
ATOM 1482 C C . PHE A 1 200 ? 15.186 31.081 15.022 1.00 83.75 200 PHE A C 1
ATOM 1484 O O . PHE A 1 200 ? 16.045 31.735 15.613 1.00 83.75 200 PHE A O 1
ATOM 1491 N N . VAL A 1 201 ? 15.449 29.894 14.469 1.00 80.00 201 VAL A N 1
ATOM 1492 C CA . VAL A 1 201 ? 16.797 29.308 14.420 1.00 80.00 201 VAL A CA 1
ATOM 1493 C C . VAL A 1 201 ? 17.647 29.986 13.344 1.00 80.00 201 VAL A C 1
ATOM 1495 O O . VAL A 1 201 ? 18.754 30.412 13.655 1.00 80.00 201 VAL A O 1
ATOM 1498 N N . GLY A 1 202 ? 17.110 30.218 12.142 1.00 68.25 202 GLY A N 1
ATOM 1499 C CA . GLY A 1 202 ? 17.806 30.966 11.087 1.00 68.25 202 GLY A CA 1
ATOM 1500 C C . GLY A 1 202 ? 18.131 32.414 11.482 1.00 68.25 202 GLY A C 1
ATOM 1501 O O . GLY A 1 202 ? 19.177 32.945 11.119 1.00 68.25 202 GLY A O 1
ATOM 1502 N N . ASN A 1 203 ? 17.298 33.051 12.317 1.00 61.62 203 ASN A N 1
ATOM 1503 C CA . ASN A 1 203 ? 17.611 34.374 12.872 1.00 61.62 203 ASN A CA 1
ATOM 1504 C C . ASN A 1 203 ? 18.738 34.348 13.920 1.00 61.62 203 ASN A C 1
ATOM 1506 O O . ASN A 1 203 ? 19.398 35.370 14.121 1.00 61.62 203 ASN A O 1
ATOM 1510 N N . LYS A 1 204 ? 18.955 33.222 14.618 1.00 56.38 204 LYS A N 1
ATOM 1511 C CA . LYS A 1 204 ? 20.049 33.090 15.595 1.00 56.38 204 LYS A CA 1
ATOM 1512 C C . LYS A 1 204 ? 21.411 32.996 14.913 1.00 56.38 204 LYS A C 1
ATOM 1514 O O . LYS A 1 204 ? 22.343 33.619 15.411 1.00 56.38 204 LYS A O 1
ATOM 1519 N N . GLU A 1 205 ? 21.506 32.317 13.771 1.00 53.41 205 GLU A N 1
ATOM 1520 C CA . GLU A 1 205 ? 22.740 32.278 12.972 1.00 53.41 205 GLU A CA 1
ATOM 1521 C C . GLU A 1 205 ? 23.088 33.663 12.407 1.00 53.41 205 GLU A C 1
ATOM 1523 O O . GLU A 1 205 ? 24.210 34.129 12.576 1.00 53.41 205 GLU A O 1
ATOM 1528 N N 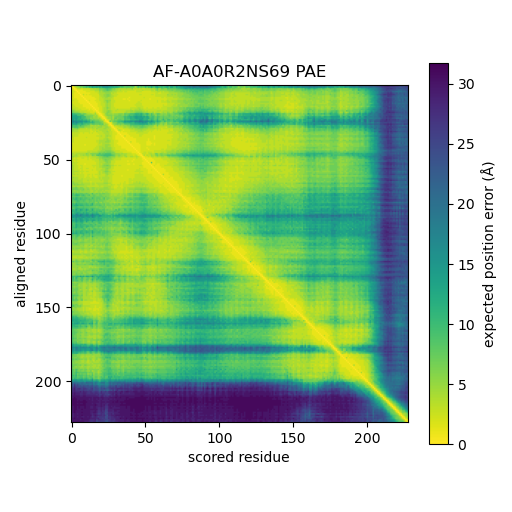. HIS A 1 206 ? 22.110 34.407 11.877 1.00 48.91 206 HIS A N 1
ATOM 1529 C CA . HIS A 1 206 ? 22.354 35.770 11.379 1.00 48.91 206 HIS A CA 1
ATOM 1530 C C . HIS A 1 206 ? 22.650 36.818 12.468 1.00 48.91 206 HIS A C 1
ATOM 1532 O O . HIS A 1 206 ? 23.313 37.821 12.198 1.00 48.91 206 HIS A O 1
ATOM 1538 N N . THR A 1 207 ? 22.187 36.613 13.706 1.00 44.06 207 THR A N 1
ATOM 1539 C CA . THR A 1 207 ? 22.479 37.540 14.816 1.00 44.06 207 THR A CA 1
ATOM 1540 C C . THR A 1 207 ? 23.866 37.286 15.425 1.00 44.06 207 THR A C 1
ATOM 1542 O O . THR A 1 207 ? 24.486 38.225 15.923 1.00 44.06 207 THR A O 1
ATOM 1545 N N . ALA A 1 208 ? 24.397 36.059 15.340 1.00 43.44 208 ALA A N 1
ATOM 1546 C CA . ALA A 1 208 ? 25.739 35.733 15.828 1.00 43.44 208 ALA A CA 1
ATOM 1547 C C . ALA A 1 208 ? 26.856 36.398 14.998 1.00 43.44 208 ALA A C 1
ATOM 1549 O O . ALA A 1 208 ? 27.841 36.861 15.569 1.00 43.44 208 ALA A O 1
ATOM 1550 N N . THR A 1 209 ? 26.675 36.562 13.682 1.00 43.06 209 THR A N 1
ATOM 1551 C CA . THR A 1 209 ? 27.687 37.170 12.791 1.00 43.06 209 THR A CA 1
ATOM 1552 C C . THR A 1 209 ? 27.848 38.689 12.967 1.00 43.06 209 THR A C 1
ATOM 1554 O O . THR A 1 209 ? 28.824 39.260 12.497 1.00 43.06 209 THR A O 1
ATOM 1557 N N . THR A 1 210 ? 26.930 39.378 13.658 1.00 40.50 210 THR A N 1
ATOM 1558 C CA . THR A 1 210 ? 26.980 40.855 13.778 1.00 40.50 210 THR A CA 1
ATOM 1559 C C . THR A 1 210 ? 27.544 41.339 15.124 1.00 40.50 210 THR A C 1
ATOM 1561 O O . THR A 1 210 ? 27.664 42.544 15.334 1.00 40.50 210 THR A O 1
ATOM 1564 N N . SER A 1 211 ? 27.903 40.440 16.052 1.00 38.09 211 SER A N 1
ATOM 1565 C CA . SER A 1 211 ? 28.298 40.840 17.414 1.00 38.09 211 SER A CA 1
ATOM 1566 C C . SER A 1 211 ? 29.788 40.764 17.742 1.00 38.09 211 SER A C 1
ATOM 1568 O O . SER A 1 211 ? 30.151 41.339 18.760 1.00 38.09 211 SER A O 1
ATOM 1570 N N . ASN A 1 212 ? 30.659 40.132 16.956 1.00 31.80 212 ASN A N 1
ATOM 1571 C CA . ASN A 1 212 ? 32.099 40.163 17.232 1.00 31.80 212 ASN A CA 1
ATOM 1572 C C . ASN A 1 212 ? 32.884 40.146 15.922 1.00 31.80 212 ASN A C 1
ATOM 1574 O O . ASN A 1 212 ? 32.792 39.201 15.146 1.00 31.80 212 ASN A O 1
ATOM 1578 N N . GLY A 1 213 ? 33.648 41.213 15.690 1.00 40.56 213 GLY A N 1
ATOM 1579 C CA . GLY A 1 213 ? 34.731 41.184 14.724 1.00 40.56 213 GLY A CA 1
ATOM 1580 C C . GLY A 1 213 ? 35.845 40.307 15.273 1.00 40.56 213 GLY A C 1
ATOM 1581 O O . GLY A 1 213 ? 36.475 40.692 16.246 1.00 40.56 213 GLY A O 1
ATOM 1582 N N . ASP A 1 214 ?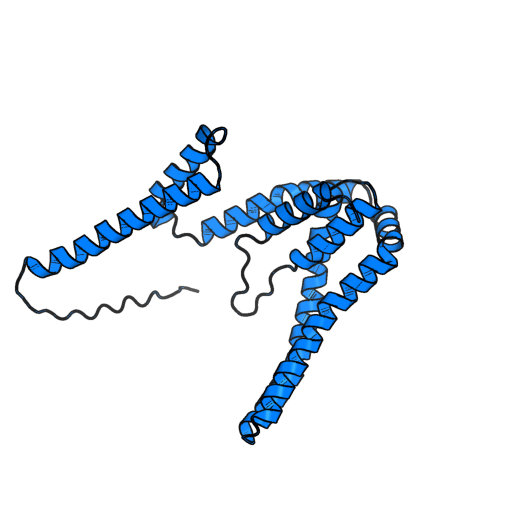 36.011 39.138 14.672 1.00 29.97 214 ASP A N 1
ATOM 1583 C CA . ASP A 1 214 ? 37.290 38.536 14.306 1.00 29.97 214 ASP A CA 1
ATOM 1584 C C . ASP A 1 214 ? 36.980 37.419 13.300 1.00 29.97 214 ASP A C 1
ATOM 1586 O O . ASP A 1 214 ? 36.051 36.631 13.476 1.00 29.97 214 ASP A O 1
ATOM 1590 N N . VAL A 1 215 ? 37.687 37.440 12.172 1.00 35.94 215 VAL A N 1
ATOM 1591 C CA . VAL A 1 215 ? 37.543 36.456 11.098 1.00 35.94 215 VAL A CA 1
ATOM 1592 C C . VAL A 1 215 ? 38.361 35.232 11.494 1.00 35.94 215 VAL A C 1
ATOM 1594 O O . VAL A 1 215 ? 39.569 35.209 11.272 1.00 35.94 215 VAL A O 1
ATOM 1597 N N . GLU A 1 216 ? 37.702 34.222 12.050 1.00 28.39 216 GLU A N 1
ATOM 1598 C CA . GLU A 1 216 ? 38.160 32.836 11.966 1.00 28.39 216 GLU A CA 1
ATOM 1599 C C . GLU A 1 216 ? 37.194 32.083 11.050 1.00 28.39 216 GLU A C 1
ATOM 1601 O O . GLU A 1 216 ? 35.982 32.052 11.263 1.00 28.39 216 GLU A O 1
ATOM 1606 N N . VAL A 1 217 ? 37.753 31.577 9.953 1.00 37.66 217 VAL A N 1
ATOM 1607 C CA . VAL A 1 217 ? 37.101 30.643 9.040 1.00 37.66 217 VAL A CA 1
ATOM 1608 C C . VAL A 1 217 ? 37.223 29.278 9.702 1.00 37.66 217 VAL A C 1
ATOM 1610 O O . VAL A 1 217 ? 38.325 28.738 9.738 1.00 37.66 217 VAL A O 1
ATOM 1613 N N . ASP A 1 218 ? 36.120 28.770 10.244 1.00 31.25 218 ASP A N 1
ATOM 1614 C CA . ASP A 1 218 ? 36.001 27.373 10.659 1.00 31.25 218 ASP A CA 1
ATOM 1615 C C . ASP A 1 218 ? 35.048 26.693 9.666 1.00 31.25 218 ASP A C 1
ATOM 1617 O O . ASP A 1 218 ? 33.846 26.972 9.634 1.00 31.25 218 ASP A O 1
ATOM 1621 N N . ASP A 1 219 ? 35.638 25.903 8.767 1.00 43.16 219 ASP A N 1
ATOM 1622 C CA . ASP A 1 219 ? 34.950 24.946 7.898 1.00 43.16 219 ASP A CA 1
ATOM 1623 C C . ASP A 1 219 ? 34.578 23.731 8.765 1.00 43.16 219 ASP A C 1
ATOM 1625 O O . ASP A 1 219 ? 35.337 22.766 8.843 1.00 43.16 219 ASP A O 1
ATOM 1629 N N . ASP A 1 220 ? 33.422 23.778 9.429 1.00 36.19 220 ASP A N 1
ATOM 1630 C CA . ASP A 1 220 ? 32.798 22.585 10.013 1.00 36.19 220 ASP A CA 1
ATOM 1631 C C . ASP A 1 220 ? 31.770 22.026 9.015 1.00 36.19 220 ASP A C 1
ATOM 1633 O O . ASP A 1 220 ? 30.564 22.291 9.066 1.00 36.19 220 ASP A O 1
ATOM 1637 N N . ASP A 1 221 ? 32.294 21.248 8.065 1.00 42.66 221 ASP A N 1
ATOM 1638 C CA . ASP A 1 221 ? 31.551 20.213 7.352 1.00 42.66 221 ASP A CA 1
ATOM 1639 C C . ASP A 1 221 ? 31.087 19.164 8.384 1.00 42.66 221 ASP A C 1
ATOM 1641 O O . ASP A 1 221 ? 31.792 18.201 8.689 1.00 42.66 221 ASP A O 1
ATOM 1645 N N . ASP A 1 222 ? 29.880 19.345 8.928 1.00 39.44 222 ASP A N 1
ATOM 1646 C CA . ASP A 1 222 ? 29.148 18.307 9.665 1.00 39.44 222 ASP A CA 1
ATOM 1647 C C . ASP A 1 222 ? 28.717 17.195 8.680 1.00 39.44 222 ASP A C 1
ATOM 1649 O O . ASP A 1 222 ? 27.542 17.044 8.314 1.00 39.44 222 ASP A O 1
ATOM 1653 N N . GLU A 1 223 ? 29.688 16.397 8.228 1.00 41.00 223 GLU A N 1
ATOM 1654 C CA . GLU A 1 223 ? 29.439 15.076 7.668 1.00 41.00 223 GLU A CA 1
ATOM 1655 C C . GLU A 1 223 ? 28.788 14.218 8.757 1.00 41.00 223 GLU A C 1
ATOM 1657 O O . GLU A 1 223 ? 29.408 13.765 9.719 1.00 41.00 223 GLU A O 1
ATOM 1662 N N . VAL A 1 224 ? 27.481 14.009 8.615 1.00 44.59 224 VAL A N 1
ATOM 1663 C CA . VAL A 1 224 ? 26.734 13.062 9.436 1.00 44.59 224 VAL A CA 1
ATOM 1664 C C . VAL A 1 224 ? 27.184 11.657 9.039 1.00 44.59 224 VAL A C 1
ATOM 1666 O O . VAL A 1 224 ? 26.623 11.057 8.119 1.00 44.59 224 VAL A O 1
ATOM 1669 N N . GLU A 1 225 ? 28.199 11.136 9.729 1.00 36.31 225 GLU A N 1
ATOM 1670 C CA . GLU A 1 225 ? 28.534 9.716 9.697 1.00 36.31 225 GLU A CA 1
ATOM 1671 C C . GLU A 1 225 ? 27.300 8.911 10.121 1.00 36.31 225 GLU A C 1
ATOM 16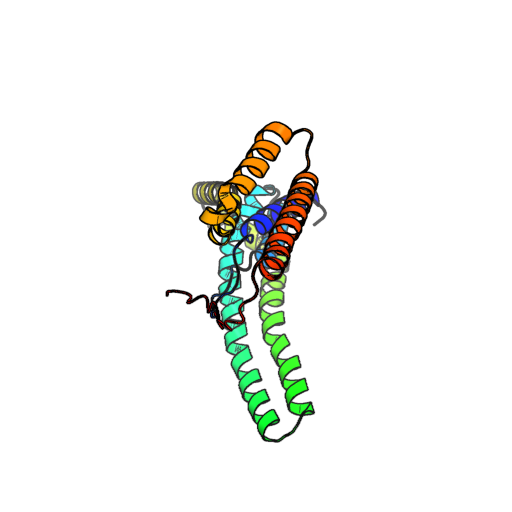73 O O . GLU A 1 225 ? 26.749 9.045 11.219 1.00 36.31 225 GLU A O 1
ATOM 1678 N N . ILE A 1 226 ? 26.815 8.099 9.187 1.00 51.31 226 ILE A N 1
ATOM 1679 C CA . ILE A 1 226 ? 25.780 7.110 9.436 1.00 51.31 226 ILE A CA 1
ATOM 1680 C C . ILE A 1 226 ? 26.517 5.883 9.972 1.00 51.31 226 ILE A C 1
ATOM 1682 O O . ILE A 1 226 ? 27.031 5.094 9.184 1.00 51.31 226 ILE A O 1
ATOM 1686 N N . ASP A 1 227 ? 26.600 5.750 11.296 1.00 50.34 227 ASP A N 1
ATOM 1687 C CA . ASP A 1 227 ? 27.071 4.513 11.928 1.00 50.34 227 ASP A CA 1
ATOM 1688 C C . ASP A 1 227 ? 26.208 3.322 11.455 1.00 50.34 227 ASP A C 1
ATOM 1690 O O . ASP A 1 227 ? 24.971 3.388 11.491 1.00 50.34 227 ASP A O 1
ATOM 1694 N N . GLU A 1 228 ? 26.889 2.264 10.992 1.00 45.16 228 GLU A N 1
ATOM 1695 C CA . GLU A 1 228 ? 26.358 0.966 10.520 1.00 45.16 228 GLU A CA 1
ATOM 1696 C C . GLU A 1 228 ? 25.413 0.251 11.506 1.00 45.16 228 GLU A C 1
ATOM 1698 O O . GLU A 1 228 ? 25.668 0.240 12.735 1.00 45.16 228 GLU A O 1
#

InterPro domains:
  IPR004700 Phosphotransferase system, mannose/fructose/sorbose family, IIC subunit [PF03609] (1-194)
  IPR004700 Phosphotransferase system, mannose/fructose/sorbose family, IIC subunit [PS51106] (1-194)
  IPR050303 GatZ/KbaZ carbohydrate metabolism [PTHR32502] (2-198)

Sequence (228 aa):
MGDLKTGLIVGATLQLMTLGVATYGGATVPDFLTGSIMGTAYAIIAGKGAEYGIGLAVPIGLLLTQLDILARLTNTFFQAKADKYAEAGDYRGVERSNVLGTIPWIVSRVLPVAIGLIFGQGVVNAINSFIPQWFMDGLKTAGMILPAMGIAILMRYLPLKKYWPFFIIGFVMLAYGGKSFSILGAALVGLAMAGVYVIFVGNKEHTATTSNGDVEVDDDDDEVEIDE